Protein AF-A0A9Q1C6H3-F1 (afdb_monomer)

Mean predicted aligned error: 9.19 Å

Structure (mmCIF, N/CA/C/O backbone):
data_AF-A0A9Q1C6H3-F1
#
_entry.id   AF-A0A9Q1C6H3-F1
#
loop_
_atom_site.group_PDB
_atom_site.id
_atom_site.type_symbol
_atom_site.label_atom_id
_atom_site.label_alt_id
_atom_site.label_comp_id
_atom_site.label_asym_id
_atom_site.label_entity_id
_atom_site.label_seq_id
_atom_site.pdbx_PDB_ins_code
_atom_site.Cartn_x
_atom_site.Cartn_y
_atom_site.Cartn_z
_atom_site.occupancy
_atom_site.B_iso_or_equiv
_atom_site.auth_seq_id
_atom_site.auth_comp_id
_atom_site.auth_asym_id
_atom_site.auth_atom_id
_atom_site.pdbx_PDB_model_num
ATOM 1 N N . MET A 1 1 ? -23.630 -20.508 17.095 1.00 64.44 1 MET A N 1
ATOM 2 C CA . MET A 1 1 ? -23.696 -19.065 16.742 1.00 64.44 1 MET A CA 1
ATOM 3 C C . MET A 1 1 ? -23.453 -18.186 17.966 1.00 64.44 1 MET A C 1
ATOM 5 O O . MET A 1 1 ? -22.528 -17.388 17.917 1.00 64.44 1 MET A O 1
ATOM 9 N N . ALA A 1 2 ? -24.212 -18.359 19.057 1.00 76.94 2 ALA A N 1
ATOM 10 C CA . ALA A 1 2 ? -24.044 -17.578 20.289 1.00 76.94 2 ALA A CA 1
ATOM 11 C C . ALA A 1 2 ? -22.660 -17.755 20.947 1.00 76.94 2 ALA A C 1
ATOM 13 O O . ALA A 1 2 ? -22.021 -16.760 21.263 1.00 76.94 2 ALA A O 1
ATOM 14 N N . GLU A 1 3 ? -22.134 -18.981 21.053 1.00 80.00 3 GLU A N 1
ATOM 15 C CA . GLU A 1 3 ? -20.799 -19.238 21.637 1.00 80.00 3 GLU A CA 1
ATOM 16 C C . GLU A 1 3 ? -19.661 -18.477 20.936 1.00 80.00 3 GLU A C 1
ATOM 18 O O . GLU A 1 3 ? -18.786 -17.915 21.589 1.00 80.00 3 GLU A O 1
ATOM 23 N N . TYR A 1 4 ? -19.694 -18.389 19.601 1.00 79.69 4 TYR A N 1
ATOM 24 C CA . TYR A 1 4 ? -18.703 -17.621 18.836 1.00 79.69 4 TYR A CA 1
ATOM 25 C C . TYR A 1 4 ? -18.799 -16.118 19.116 1.00 79.69 4 TYR A C 1
ATOM 27 O O . TYR A 1 4 ? -17.772 -15.448 19.191 1.00 79.69 4 TYR A O 1
ATOM 35 N N . VAL A 1 5 ? -20.020 -15.594 19.268 1.00 80.88 5 VAL A N 1
ATOM 36 C CA . VAL A 1 5 ? -20.253 -14.187 19.621 1.00 80.88 5 VAL A CA 1
ATOM 37 C C . VAL A 1 5 ? -19.742 -13.910 21.035 1.00 80.88 5 VAL A C 1
ATOM 39 O O . VAL A 1 5 ? -19.022 -12.936 21.229 1.00 80.88 5 VAL A O 1
ATOM 42 N N . HIS A 1 6 ? -20.042 -14.785 21.999 1.00 83.12 6 HIS A N 1
ATOM 43 C CA . HIS A 1 6 ? -19.560 -14.655 23.376 1.00 83.12 6 HIS A CA 1
ATOM 44 C C . HIS A 1 6 ? -18.035 -14.645 23.451 1.00 83.12 6 HIS A C 1
ATOM 46 O O . HIS A 1 6 ? -17.468 -13.700 23.991 1.00 83.12 6 HIS A O 1
ATOM 52 N N . ARG A 1 7 ? -17.366 -15.598 22.795 1.00 85.25 7 ARG A N 1
ATOM 53 C CA . ARG A 1 7 ? -15.900 -15.638 22.748 1.00 85.25 7 ARG A CA 1
ATOM 54 C C . ARG A 1 7 ? -15.292 -14.373 22.135 1.00 85.25 7 ARG A C 1
ATOM 56 O O . ARG A 1 7 ? -14.332 -13.825 22.665 1.00 85.25 7 ARG A O 1
ATOM 63 N N . ASN A 1 8 ? -15.849 -13.881 21.025 1.00 83.19 8 ASN A N 1
ATOM 64 C CA . ASN A 1 8 ? -15.356 -12.652 20.394 1.00 83.19 8 ASN A CA 1
ATOM 65 C C . ASN A 1 8 ? -15.504 -11.436 21.323 1.00 83.19 8 ASN A C 1
ATOM 67 O O . ASN A 1 8 ? -14.643 -10.559 21.321 1.00 83.19 8 ASN A O 1
ATOM 71 N N . LEU A 1 9 ? -16.584 -11.378 22.108 1.00 85.00 9 LEU A N 1
ATOM 72 C CA . LEU A 1 9 ? -16.822 -10.308 23.075 1.00 85.00 9 LEU A CA 1
ATOM 73 C C . LEU A 1 9 ? -15.889 -10.402 24.283 1.00 85.00 9 LEU A C 1
ATOM 75 O O . LEU A 1 9 ? -15.382 -9.367 24.713 1.00 85.00 9 LEU A O 1
ATOM 79 N N . GLU A 1 10 ? -15.615 -11.607 24.781 1.00 87.50 10 GLU A N 1
ATOM 80 C CA . GLU A 1 10 ? -14.655 -11.852 25.865 1.00 87.50 10 GLU A CA 1
ATOM 81 C C . GLU A 1 10 ? -13.261 -11.324 25.515 1.00 87.50 10 GLU A C 1
ATOM 83 O O . GLU A 1 10 ? -12.644 -10.626 26.317 1.00 87.50 10 GLU A O 1
ATOM 88 N N . GLU A 1 11 ? -12.808 -11.534 24.275 1.00 86.12 11 GLU A N 1
ATOM 89 C CA . GLU A 1 11 ? -11.542 -10.975 23.783 1.00 86.12 11 GLU A CA 1
ATOM 90 C C . GLU A 1 11 ? -11.502 -9.434 23.806 1.00 86.12 11 GLU A C 1
ATOM 92 O O . GLU A 1 11 ? -10.423 -8.843 23.751 1.00 86.12 11 GLU A O 1
ATOM 97 N N . THR A 1 12 ? -12.656 -8.757 23.859 1.00 86.81 12 THR A N 1
ATOM 98 C CA . THR A 1 12 ? -12.726 -7.288 23.923 1.00 86.81 12 THR A CA 1
ATOM 99 C C . THR A 1 12 ? -12.746 -6.728 25.343 1.00 86.81 12 THR A C 1
ATOM 101 O O . THR A 1 12 ? -12.495 -5.534 25.512 1.00 86.81 12 THR A O 1
ATOM 104 N N . LEU A 1 13 ? -13.012 -7.556 26.358 1.00 88.25 13 LEU A N 1
ATOM 105 C CA . LEU A 1 13 ? -13.154 -7.104 27.745 1.00 88.25 13 LEU A CA 1
ATOM 106 C C . LEU A 1 13 ? -11.891 -6.423 28.297 1.00 88.25 13 LEU A C 1
ATOM 108 O O . LEU A 1 13 ? -12.031 -5.331 28.848 1.00 88.25 13 LEU A O 1
ATOM 112 N N . PRO A 1 14 ? -10.663 -6.948 28.090 1.00 89.38 14 PRO A N 1
ATOM 113 C CA . PRO A 1 14 ? -9.464 -6.318 28.645 1.00 89.38 14 PRO A CA 1
ATOM 114 C C . PRO A 1 14 ? -9.240 -4.888 28.132 1.00 89.38 14 PRO A C 1
ATOM 116 O O . PRO A 1 14 ? -8.835 -4.012 28.891 1.00 89.38 14 PRO A O 1
ATOM 119 N N . GLU A 1 15 ? -9.532 -4.635 26.852 1.00 91.12 15 GLU A N 1
ATOM 120 C CA . GLU A 1 15 ? -9.462 -3.299 26.238 1.00 91.12 15 GLU A CA 1
ATOM 121 C C . GLU A 1 15 ? -10.489 -2.348 26.868 1.00 91.12 15 GLU A C 1
ATOM 123 O O . GLU A 1 15 ? -10.167 -1.205 27.195 1.00 91.12 15 GLU A O 1
ATOM 128 N N . LEU A 1 16 ? -11.726 -2.816 27.057 1.00 90.38 16 LEU A N 1
ATOM 129 C CA . LEU A 1 16 ? -12.818 -2.011 27.604 1.00 90.38 16 LEU A CA 1
ATOM 130 C C . LEU A 1 16 ? -12.598 -1.667 29.082 1.00 90.38 16 LEU A C 1
ATOM 132 O O . LEU A 1 16 ? -12.791 -0.519 29.474 1.00 90.38 16 LEU A O 1
ATOM 136 N N . GLU A 1 17 ? -12.120 -2.617 29.885 1.00 89.94 17 GLU A N 1
ATOM 137 C CA . GLU A 1 17 ? -11.739 -2.355 31.276 1.00 89.94 17 GLU A CA 1
ATOM 138 C C . GLU A 1 17 ? -10.610 -1.326 31.369 1.00 89.94 17 GLU A C 1
ATOM 140 O O . GLU A 1 17 ? -10.604 -0.468 32.252 1.00 89.94 17 GLU A O 1
ATOM 145 N N . GLN A 1 18 ? -9.643 -1.379 30.449 1.00 89.75 18 GLN A N 1
ATOM 146 C CA . GLN A 1 18 ? -8.573 -0.387 30.399 1.00 89.75 18 GLN A CA 1
ATOM 147 C C . GLN A 1 18 ? -9.093 1.002 30.016 1.00 89.75 18 GLN A C 1
ATOM 149 O O . GLN A 1 18 ? -8.646 1.984 30.607 1.00 89.75 18 GLN A O 1
ATOM 154 N N . LEU A 1 19 ? -10.050 1.101 29.088 1.00 89.62 19 LEU A N 1
ATOM 155 C CA . LEU A 1 19 ? -10.708 2.368 28.750 1.00 89.62 19 LEU A CA 1
ATOM 156 C C . LEU A 1 19 ? -11.426 2.990 29.957 1.00 89.62 19 LEU A C 1
ATOM 158 O O . LEU A 1 19 ? -11.382 4.214 30.114 1.00 89.62 19 LEU A O 1
ATOM 162 N N . GLU A 1 20 ? -12.027 2.161 30.817 1.00 91.00 20 GLU A N 1
ATOM 163 C CA . GLU A 1 20 ? -12.638 2.598 32.079 1.00 91.00 20 GLU A CA 1
ATOM 164 C C . GLU A 1 20 ? -11.588 3.087 33.078 1.00 91.00 20 GLU A C 1
ATOM 166 O O . GLU A 1 20 ? -11.685 4.196 33.594 1.00 91.00 20 GLU A O 1
ATOM 171 N N . ARG A 1 21 ? -10.551 2.274 33.328 1.00 88.44 21 ARG A N 1
ATOM 172 C CA . ARG A 1 21 ? -9.497 2.569 34.315 1.00 88.44 21 ARG A CA 1
ATOM 173 C C . ARG A 1 21 ? -8.715 3.831 33.973 1.00 88.44 21 ARG A C 1
ATOM 175 O O . ARG A 1 21 ? -8.298 4.559 34.864 1.00 88.44 21 ARG A O 1
ATOM 182 N N . VAL A 1 22 ? -8.509 4.077 32.682 1.00 87.31 22 VAL A N 1
ATOM 183 C CA . VAL A 1 22 ? -7.838 5.277 32.170 1.00 87.31 22 VAL A CA 1
ATOM 184 C C . VAL A 1 22 ? -8.772 6.503 32.192 1.00 87.31 22 VAL A C 1
ATOM 186 O O . VAL A 1 22 ? -8.332 7.624 31.951 1.00 87.31 22 VAL A O 1
ATOM 189 N N . GLY A 1 23 ? -10.060 6.322 32.497 1.00 85.94 23 GLY A N 1
ATOM 190 C CA . GLY A 1 23 ? -11.035 7.409 32.581 1.00 85.94 23 GLY A CA 1
ATOM 191 C C . GLY A 1 23 ? -11.383 8.022 31.224 1.00 85.94 23 GLY A C 1
ATOM 192 O O . GLY A 1 23 ? -11.887 9.142 31.162 1.00 85.94 23 GLY A O 1
ATOM 193 N N . LEU A 1 24 ? -11.110 7.315 30.120 1.00 88.69 24 LEU A N 1
ATOM 194 C CA . LEU A 1 24 ? -11.464 7.786 28.776 1.00 88.69 24 LEU A CA 1
ATOM 195 C C . LEU A 1 24 ? -12.952 7.626 28.491 1.00 88.69 24 LEU A C 1
ATOM 197 O O . LEU A 1 24 ? -13.486 8.381 27.679 1.00 88.69 24 LEU A O 1
ATOM 201 N N . PHE A 1 25 ? -13.595 6.641 29.116 1.00 93.31 25 PHE A N 1
ATOM 202 C CA . PHE A 1 25 ? -15.016 6.343 28.971 1.00 93.31 25 PHE A CA 1
ATOM 203 C C . PHE A 1 25 ? -15.652 6.088 30.332 1.00 93.31 25 PHE A C 1
ATOM 205 O O . PHE A 1 25 ? -15.010 5.555 31.236 1.00 93.31 25 PHE A O 1
ATOM 212 N N . SER A 1 26 ? -16.929 6.446 30.460 1.00 94.31 26 SER A N 1
ATOM 213 C CA . SER A 1 26 ? -17.721 6.090 31.638 1.00 94.31 26 SER A CA 1
ATOM 214 C C . SER A 1 26 ? -18.222 4.643 31.556 1.00 94.31 26 SER A C 1
ATOM 216 O O . SER A 1 26 ? -18.296 4.047 30.478 1.00 94.31 26 SER A O 1
ATOM 218 N N . ARG A 1 27 ? -18.643 4.083 32.697 1.00 93.00 27 ARG A N 1
ATOM 219 C CA . ARG A 1 27 ? -19.265 2.748 32.757 1.00 93.00 27 ARG A CA 1
ATOM 220 C C . ARG A 1 27 ? -20.468 2.614 31.825 1.00 93.00 27 ARG A C 1
ATOM 222 O O . ARG A 1 27 ? -20.639 1.576 31.187 1.00 93.00 27 ARG A O 1
ATOM 229 N N . ASP A 1 28 ? -21.290 3.653 31.718 1.00 94.38 28 ASP A N 1
ATOM 230 C CA . ASP A 1 28 ? -22.490 3.621 30.878 1.00 94.38 28 ASP A CA 1
ATOM 231 C C . ASP A 1 28 ? -22.147 3.693 29.389 1.00 94.38 28 ASP A C 1
ATOM 233 O O . ASP A 1 28 ? -22.747 2.987 28.573 1.00 94.38 28 ASP A O 1
ATOM 237 N N . GLU A 1 29 ? -21.116 4.460 29.029 1.00 94.19 29 GLU A N 1
ATOM 238 C CA . GLU A 1 29 ? -20.593 4.461 27.667 1.00 94.19 29 GLU A CA 1
ATOM 239 C C . GLU A 1 29 ? -20.008 3.095 27.295 1.00 94.19 29 GLU A C 1
ATOM 241 O O . GLU A 1 29 ? -20.293 2.593 26.208 1.00 94.19 29 GLU A O 1
ATOM 246 N N . ILE A 1 30 ? -19.271 2.441 28.197 1.00 93.94 30 ILE A N 1
ATOM 247 C CA . ILE A 1 30 ? -18.728 1.094 27.965 1.00 93.94 30 ILE A CA 1
ATOM 248 C C . ILE A 1 30 ? -19.851 0.073 27.780 1.00 93.94 30 ILE A C 1
ATOM 250 O O . ILE A 1 30 ? -19.827 -0.692 26.814 1.00 93.94 30 ILE A O 1
ATOM 254 N N . LYS A 1 31 ? -20.892 0.102 28.623 1.00 93.62 31 LYS A N 1
ATOM 255 C CA . LYS A 1 31 ? -22.091 -0.733 28.428 1.00 93.62 31 LYS A CA 1
ATOM 256 C C . LYS A 1 31 ? -22.726 -0.491 27.058 1.00 93.62 31 LYS A C 1
ATOM 258 O O . LYS A 1 31 ? -23.130 -1.443 26.386 1.00 93.62 31 LYS A O 1
ATOM 263 N N . SER A 1 32 ? -22.782 0.766 26.610 1.00 94.69 32 SER A N 1
ATOM 264 C CA . SER A 1 32 ? -23.295 1.107 25.281 1.00 94.69 32 SER A CA 1
ATOM 265 C C . SER A 1 32 ? -22.425 0.535 24.151 1.00 94.69 32 SER A C 1
ATOM 267 O O . SER A 1 32 ? -22.967 0.033 23.164 1.00 94.69 32 SER A O 1
ATOM 269 N N . ILE A 1 33 ? -21.096 0.530 24.313 1.00 93.94 33 ILE A N 1
ATOM 270 C CA . ILE A 1 33 ? -20.144 -0.055 23.358 1.00 93.94 33 ILE A CA 1
ATOM 271 C C . ILE A 1 33 ? -20.334 -1.570 23.283 1.00 93.94 33 ILE A C 1
ATOM 273 O O . ILE A 1 33 ? -20.465 -2.111 22.187 1.00 93.94 33 ILE A O 1
ATOM 277 N N . ILE A 1 34 ? -20.440 -2.255 24.426 1.00 92.94 34 ILE A N 1
ATOM 278 C CA . ILE A 1 34 ? -20.704 -3.702 24.485 1.00 92.94 34 ILE A CA 1
ATOM 279 C C . ILE A 1 34 ? -22.024 -4.027 23.775 1.00 92.94 34 ILE A C 1
ATOM 281 O O . ILE A 1 34 ? -22.074 -4.905 22.910 1.00 92.94 34 ILE A O 1
ATOM 285 N N . LYS A 1 35 ? -23.093 -3.273 24.059 1.00 94.06 35 LYS A N 1
ATOM 286 C CA . LYS A 1 35 ? -24.399 -3.451 23.405 1.00 94.06 35 LYS A CA 1
ATOM 287 C C . LYS A 1 35 ? -24.339 -3.226 21.887 1.00 94.06 35 LYS A C 1
ATOM 289 O O . LYS A 1 35 ? -25.009 -3.924 21.132 1.00 94.06 35 LYS A O 1
ATOM 294 N N . ARG A 1 36 ? -23.539 -2.272 21.407 1.00 94.38 36 ARG A N 1
ATOM 295 C CA . ARG A 1 36 ? -23.358 -2.058 19.961 1.00 94.38 36 ARG A CA 1
ATOM 296 C C . ARG A 1 36 ? -22.519 -3.167 19.320 1.00 94.38 36 ARG A C 1
ATOM 298 O O . ARG A 1 36 ? -22.940 -3.715 18.304 1.00 94.38 36 ARG A O 1
ATOM 305 N N . ARG A 1 37 ? -21.392 -3.555 19.927 1.00 94.19 37 ARG A N 1
ATOM 306 C CA . ARG A 1 37 ? -20.524 -4.649 19.446 1.00 94.19 37 ARG A CA 1
ATOM 307 C C . ARG A 1 37 ? -21.269 -5.981 19.377 1.00 94.19 37 ARG A C 1
ATOM 309 O O . ARG A 1 37 ? -21.238 -6.632 18.340 1.00 94.19 37 ARG A O 1
ATOM 316 N N . THR A 1 38 ? -22.009 -6.342 20.429 1.00 91.75 38 THR A N 1
ATOM 317 C CA . THR A 1 38 ? -22.877 -7.538 20.445 1.00 91.75 38 THR A CA 1
ATOM 318 C C . THR A 1 38 ? -23.845 -7.542 19.260 1.00 91.75 38 THR A C 1
ATOM 320 O O . THR A 1 38 ? -23.913 -8.528 18.530 1.00 91.75 38 THR A O 1
ATOM 323 N N . ALA A 1 39 ? -24.547 -6.432 19.005 1.00 92.44 39 ALA A N 1
ATOM 324 C CA . ALA A 1 39 ? -25.471 -6.325 17.879 1.00 92.44 39 ALA A CA 1
ATOM 325 C C . ALA A 1 39 ? -24.775 -6.505 16.517 1.00 92.44 39 ALA A C 1
ATOM 327 O O . ALA A 1 39 ? -25.325 -7.177 15.644 1.00 92.44 39 ALA A O 1
ATOM 328 N N . HIS A 1 40 ? -23.575 -5.944 16.330 1.00 92.62 40 HIS A N 1
ATOM 329 C CA . HIS A 1 40 ? -22.787 -6.149 15.111 1.00 92.62 40 HIS A CA 1
ATOM 330 C C . HIS A 1 40 ? -22.325 -7.605 14.952 1.00 92.62 40 HIS A C 1
ATOM 332 O O . HIS A 1 40 ? -22.502 -8.174 13.877 1.00 92.62 40 HIS A O 1
ATOM 338 N N . GLU A 1 41 ? -21.817 -8.240 16.009 1.00 90.31 41 GLU A N 1
ATOM 339 C CA . GLU A 1 41 ? -21.394 -9.649 15.988 1.00 90.31 41 GLU A CA 1
ATOM 340 C C . GLU A 1 41 ? -22.560 -10.596 15.661 1.00 90.31 41 GLU A C 1
ATOM 342 O O . GLU A 1 41 ? -22.417 -11.502 14.837 1.00 90.31 41 GLU A O 1
ATOM 347 N N . TYR A 1 42 ? -23.749 -10.350 16.222 1.00 90.00 42 TYR A N 1
ATOM 348 C CA . TYR A 1 42 ? -24.952 -11.108 15.871 1.00 90.00 42 TYR A CA 1
ATOM 349 C C . TYR A 1 42 ? -25.371 -10.906 14.413 1.00 90.00 42 TYR A C 1
ATOM 351 O O . TYR A 1 42 ? -25.770 -11.873 13.767 1.00 90.00 42 TYR A O 1
ATOM 359 N N . ARG A 1 43 ? -25.279 -9.680 13.873 1.00 88.62 43 ARG A N 1
ATOM 360 C CA . ARG A 1 43 ? -25.572 -9.409 12.453 1.00 88.62 43 ARG A CA 1
ATOM 361 C C . ARG A 1 43 ? -24.592 -10.127 11.529 1.00 88.62 43 ARG A C 1
ATOM 363 O O . ARG A 1 43 ? -25.026 -10.801 10.603 1.00 88.62 43 ARG A O 1
ATOM 370 N N . MET A 1 44 ? -23.296 -10.067 11.825 1.00 84.88 44 MET A N 1
ATOM 371 C CA . MET A 1 44 ? -22.271 -10.690 10.983 1.00 84.88 44 MET A CA 1
ATOM 372 C C . MET A 1 44 ? -22.208 -12.217 11.060 1.00 84.88 44 MET A C 1
ATOM 374 O O . MET A 1 44 ? -21.554 -12.840 10.227 1.00 84.88 44 MET A O 1
ATOM 378 N N . ASN A 1 45 ? -22.777 -12.833 12.095 1.00 81.50 45 ASN A N 1
ATOM 379 C CA . ASN A 1 45 ? -22.751 -14.287 12.242 1.00 81.50 45 ASN A CA 1
ATOM 380 C C . ASN A 1 45 ? -24.024 -14.959 11.720 1.00 81.50 45 ASN A C 1
ATOM 382 O O . ASN A 1 45 ? -24.147 -16.172 11.882 1.00 81.50 45 ASN A O 1
ATOM 386 N N . ARG A 1 46 ? -24.936 -14.203 11.082 1.00 83.44 46 ARG A N 1
ATOM 387 C CA . ARG A 1 46 ? -26.127 -14.712 10.379 1.00 83.44 46 ARG A CA 1
ATOM 388 C C . ARG A 1 46 ? -25.750 -15.720 9.291 1.00 83.44 46 ARG A C 1
ATOM 390 O O . ARG A 1 46 ? -24.657 -15.696 8.741 1.00 83.44 46 ARG A O 1
ATOM 397 N N . LEU A 1 47 ? -26.689 -16.609 8.962 1.00 71.44 47 LEU A N 1
ATOM 398 C CA . LEU A 1 47 ? -26.516 -17.606 7.895 1.00 71.44 47 LEU A CA 1
ATOM 399 C C . LEU A 1 47 ? -26.222 -16.956 6.533 1.00 71.44 47 LEU A C 1
ATOM 401 O O . LEU A 1 47 ? -25.423 -17.477 5.760 1.00 71.44 47 LEU A O 1
ATOM 405 N N . LYS A 1 48 ? -26.846 -15.805 6.255 1.00 79.12 48 LYS A N 1
ATOM 406 C CA . LYS A 1 48 ? -26.531 -14.953 5.106 1.00 79.12 48 LYS A CA 1
ATOM 407 C C . LYS A 1 48 ? -25.697 -13.773 5.586 1.00 79.12 48 LYS A C 1
ATOM 409 O O . LYS A 1 48 ? -26.148 -13.009 6.436 1.00 79.12 48 LYS A O 1
ATOM 414 N N . ASN A 1 49 ? -24.488 -13.666 5.048 1.00 76.44 49 ASN A N 1
ATOM 415 C CA . ASN A 1 49 ? -23.553 -12.600 5.376 1.00 76.44 49 ASN A CA 1
ATOM 416 C C . ASN A 1 49 ? -23.656 -11.493 4.330 1.00 76.44 49 ASN A C 1
ATOM 418 O O . ASN A 1 49 ? -23.241 -11.696 3.190 1.00 76.44 49 ASN A O 1
ATOM 422 N N . ASP A 1 50 ? -24.142 -10.323 4.735 1.00 86.19 50 ASP A N 1
ATOM 423 C CA . ASP A 1 50 ? -24.178 -9.146 3.872 1.00 86.19 50 ASP A CA 1
ATOM 424 C C . ASP A 1 50 ? -22.889 -8.336 4.016 1.00 86.19 50 ASP A C 1
ATOM 426 O O . ASP A 1 50 ? -22.433 -8.033 5.122 1.00 86.19 50 ASP A O 1
ATOM 430 N N . LYS A 1 51 ? -22.299 -7.939 2.882 1.00 88.62 51 LYS A N 1
ATOM 431 C CA . LYS A 1 51 ? -21.075 -7.120 2.857 1.00 88.62 51 LYS A CA 1
ATOM 432 C C . LYS A 1 51 ? -21.234 -5.804 3.628 1.00 88.62 51 LYS A C 1
ATOM 434 O O . LYS A 1 51 ? -20.292 -5.343 4.267 1.00 88.62 51 LYS A O 1
ATOM 439 N N . GLU A 1 52 ? -22.431 -5.221 3.599 1.00 90.81 52 GLU A N 1
ATOM 440 C CA . GLU A 1 52 ? -22.732 -3.957 4.268 1.00 90.81 52 GLU A CA 1
ATOM 441 C C . GLU A 1 52 ? -22.637 -4.050 5.788 1.00 90.81 52 GLU A C 1
ATOM 443 O O . GLU A 1 52 ? -22.205 -3.093 6.422 1.00 90.81 52 GLU A O 1
ATOM 448 N N . ASP A 1 53 ? -23.002 -5.186 6.384 1.00 91.75 53 ASP A N 1
ATOM 449 C CA . ASP A 1 53 ? -22.952 -5.352 7.838 1.00 91.75 53 ASP A CA 1
ATOM 450 C C . ASP A 1 53 ? -21.508 -5.332 8.350 1.00 91.75 53 ASP A C 1
ATOM 452 O O . ASP A 1 53 ? -21.219 -4.719 9.382 1.00 91.75 53 ASP A O 1
ATOM 456 N N . PHE A 1 54 ? -20.583 -5.925 7.590 1.00 91.94 54 PHE A N 1
ATOM 457 C CA . PHE A 1 54 ? -19.151 -5.836 7.871 1.00 91.94 54 PHE A CA 1
ATOM 458 C C . PHE A 1 54 ? -18.628 -4.412 7.702 1.00 91.94 54 PHE A C 1
ATOM 460 O O . PHE A 1 54 ? -17.875 -3.945 8.553 1.00 91.94 54 PHE A O 1
ATOM 467 N N . LEU A 1 55 ? -19.017 -3.718 6.627 1.00 93.00 55 LEU A N 1
ATOM 468 C CA . LEU A 1 55 ? -18.582 -2.341 6.384 1.00 93.00 55 LEU A CA 1
ATOM 469 C C . LEU A 1 55 ? -19.074 -1.399 7.489 1.00 93.00 55 LEU A C 1
ATOM 471 O O . LEU A 1 55 ? -18.264 -0.658 8.039 1.00 93.00 55 LEU A O 1
ATOM 475 N N . LYS A 1 56 ? -20.346 -1.511 7.894 1.00 94.38 56 LYS A N 1
ATOM 476 C CA . LYS A 1 56 ? -20.925 -0.761 9.021 1.00 94.38 56 LYS A CA 1
ATOM 477 C C . LYS 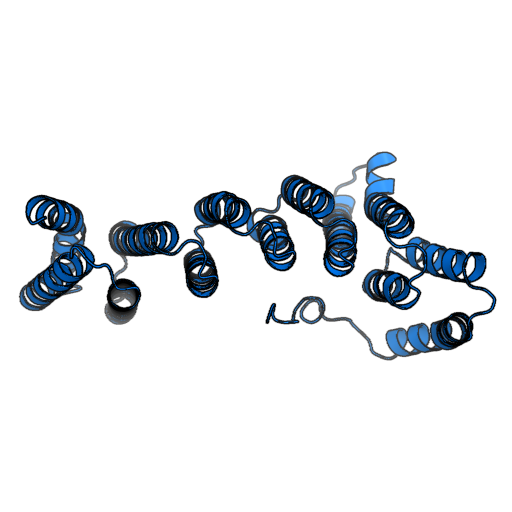A 1 56 ? -20.194 -1.058 10.328 1.00 94.38 56 LYS A C 1
ATOM 479 O O . LYS A 1 56 ? -19.966 -0.150 11.123 1.00 94.38 56 LYS A O 1
ATOM 484 N N . TYR A 1 57 ? -19.811 -2.315 10.571 1.00 94.81 57 TYR A N 1
ATOM 485 C CA . TYR A 1 57 ? -19.071 -2.648 11.787 1.00 94.81 57 TYR A CA 1
ATOM 486 C C . TYR A 1 57 ? -17.635 -2.096 11.769 1.00 94.81 57 TYR A C 1
ATOM 488 O O . TYR A 1 57 ? -17.158 -1.548 12.761 1.00 94.81 57 TYR A O 1
ATOM 496 N N . ILE A 1 58 ? -16.956 -2.183 10.624 1.00 95.12 58 ILE A N 1
ATOM 497 C CA . ILE A 1 58 ? -15.623 -1.602 10.430 1.00 95.12 58 ILE A CA 1
ATOM 498 C C . ILE A 1 58 ? -15.656 -0.083 10.620 1.00 95.12 58 ILE A C 1
ATOM 500 O O . ILE A 1 58 ? -14.771 0.463 11.276 1.00 95.12 58 ILE A O 1
ATOM 504 N N . GLU A 1 59 ? -16.652 0.593 10.052 1.00 95.00 59 GLU A N 1
ATOM 505 C CA . GLU A 1 59 ? -16.858 2.033 10.209 1.00 95.00 59 GLU A CA 1
ATOM 506 C C . GLU A 1 59 ? -17.070 2.402 11.681 1.00 95.00 59 GLU A C 1
ATOM 508 O O . GLU A 1 59 ? -16.344 3.241 12.207 1.00 95.00 59 GLU A O 1
ATOM 513 N N . TYR A 1 60 ? -17.936 1.671 12.389 1.00 96.25 60 TYR A N 1
ATOM 514 C CA . TYR A 1 60 ? -18.141 1.854 13.825 1.00 96.25 60 TYR A CA 1
ATOM 515 C C . TYR A 1 60 ? -16.844 1.723 14.648 1.00 96.25 60 TYR A C 1
ATOM 517 O O . TYR A 1 60 ? -16.573 2.558 15.512 1.00 96.25 60 TYR A O 1
ATOM 525 N N . GLU A 1 61 ? -16.017 0.702 14.396 1.00 95.25 61 GLU A N 1
ATOM 526 C CA . GLU A 1 61 ? -14.746 0.537 15.119 1.00 95.25 61 GLU A CA 1
ATOM 527 C C . GLU A 1 61 ? -13.727 1.634 14.752 1.00 95.25 61 GLU A C 1
ATOM 529 O O . GLU A 1 61 ? -12.980 2.087 15.622 1.00 95.25 61 GLU A O 1
ATOM 534 N N . LYS A 1 62 ? -13.709 2.115 13.498 1.00 94.38 62 LYS A N 1
ATOM 535 C CA . LYS A 1 62 ? -12.886 3.273 13.097 1.00 94.38 62 LYS A CA 1
ATOM 536 C C . LYS A 1 62 ? -13.327 4.548 13.813 1.00 94.38 62 LYS A C 1
ATOM 538 O O . LYS A 1 62 ? -12.477 5.298 14.294 1.00 94.38 62 LYS A O 1
ATOM 543 N N . ASP A 1 63 ? -14.629 4.780 13.926 1.00 96.00 63 ASP A N 1
ATOM 544 C CA . ASP A 1 63 ? -15.181 5.941 14.623 1.00 96.00 63 ASP A CA 1
ATOM 545 C C . ASP A 1 63 ? -14.885 5.904 16.119 1.00 96.00 63 ASP A C 1
ATOM 547 O O . ASP A 1 63 ? -14.484 6.918 16.697 1.00 96.00 63 ASP A O 1
ATOM 551 N N . LEU A 1 64 ? -15.003 4.729 16.744 1.00 94.56 64 LEU A N 1
ATOM 552 C CA . LEU A 1 64 ? -14.629 4.527 18.142 1.00 94.56 64 LEU A CA 1
ATOM 553 C C . LEU A 1 64 ? -13.146 4.847 18.373 1.00 94.56 64 LEU A C 1
ATOM 555 O O . LEU A 1 64 ? -12.795 5.556 19.318 1.00 94.56 64 LEU A O 1
ATOM 559 N N . LEU A 1 65 ? -12.277 4.377 17.482 1.00 93.81 65 LEU A N 1
ATOM 560 C CA . LEU A 1 65 ? -10.842 4.633 17.536 1.00 93.81 65 LEU A CA 1
ATOM 561 C C . LEU A 1 65 ? -10.512 6.123 17.351 1.00 93.81 65 LEU A C 1
ATOM 563 O O . LEU A 1 65 ? -9.709 6.689 18.094 1.00 93.81 65 LEU A O 1
ATOM 567 N N . ASN A 1 66 ? -11.190 6.794 16.419 1.00 93.75 66 ASN A N 1
ATOM 568 C CA . ASN A 1 66 ? -11.081 8.240 16.231 1.00 93.75 66 ASN A CA 1
ATOM 569 C C . ASN A 1 66 ? -11.566 9.020 17.464 1.00 93.75 66 ASN A C 1
ATOM 571 O O . ASN A 1 66 ? -10.958 10.027 17.839 1.00 93.75 66 ASN A O 1
ATOM 575 N N . LEU A 1 67 ? -12.637 8.559 18.116 1.00 94.31 67 LEU A N 1
ATOM 576 C CA . LEU A 1 67 ? -13.148 9.145 19.353 1.00 94.31 67 LEU A CA 1
ATOM 577 C C . LEU A 1 67 ? -12.138 9.003 20.499 1.00 94.31 67 LEU A C 1
ATOM 579 O O . LEU A 1 67 ? -11.872 9.993 21.183 1.00 94.31 67 LEU A O 1
ATOM 583 N N . ILE A 1 68 ? -11.531 7.824 20.670 1.00 92.12 68 ILE A N 1
ATOM 584 C CA . ILE A 1 68 ? -10.463 7.584 21.656 1.00 92.12 68 ILE A CA 1
ATOM 585 C C . ILE A 1 68 ? -9.312 8.569 21.437 1.00 92.12 68 ILE A C 1
ATOM 587 O O . ILE A 1 68 ? -8.935 9.287 22.367 1.00 92.12 68 ILE A O 1
ATOM 591 N N . LYS A 1 69 ? -8.822 8.690 20.197 1.00 91.69 69 LYS A N 1
ATOM 592 C CA . LYS A 1 69 ? -7.750 9.633 19.841 1.00 91.69 69 LYS A CA 1
ATOM 593 C C . LYS A 1 69 ? -8.111 11.082 20.167 1.00 91.69 69 LYS A C 1
ATOM 595 O O . LYS A 1 69 ? -7.296 11.816 20.725 1.00 91.69 69 LYS A O 1
ATOM 600 N N . LYS A 1 70 ? -9.340 11.513 19.856 1.00 94.06 70 LYS A N 1
ATOM 601 C CA . LYS A 1 70 ? -9.825 12.867 20.188 1.00 94.06 70 LYS A CA 1
ATOM 602 C C . LYS A 1 70 ? -9.890 13.097 21.702 1.00 94.06 70 LYS A C 1
ATOM 604 O O . LYS A 1 70 ? -9.454 14.148 22.171 1.00 94.06 70 LYS A O 1
ATOM 609 N N . ARG A 1 71 ? -10.388 12.125 22.476 1.00 93.56 71 ARG A N 1
ATOM 610 C CA . ARG A 1 71 ? -10.470 12.216 23.945 1.00 93.56 71 ARG A CA 1
ATOM 611 C C . ARG A 1 71 ? -9.086 12.264 24.589 1.00 93.56 71 ARG A C 1
ATOM 613 O O . ARG A 1 71 ? -8.853 13.132 25.426 1.00 93.56 71 ARG A O 1
ATOM 620 N N . ARG A 1 72 ? -8.146 11.427 24.138 1.00 91.62 72 ARG A N 1
ATOM 621 C CA . ARG A 1 72 ? -6.747 11.459 24.600 1.00 91.62 72 ARG A CA 1
ATOM 622 C C . ARG A 1 72 ? -6.093 12.814 24.357 1.00 91.62 72 ARG A C 1
ATOM 624 O O . ARG A 1 72 ? -5.504 13.363 25.280 1.00 91.62 72 ARG A O 1
ATOM 631 N N . LYS A 1 73 ? -6.273 13.404 23.168 1.00 93.00 73 LYS A N 1
ATOM 632 C CA . LYS A 1 73 ? -5.769 14.756 22.863 1.00 93.00 73 LYS A CA 1
ATOM 633 C C . LYS A 1 73 ? -6.340 15.826 23.794 1.00 93.00 73 LYS A C 1
ATOM 635 O O . LYS A 1 73 ? -5.610 16.724 24.201 1.00 93.00 73 LYS A O 1
ATOM 640 N N . LYS A 1 74 ? -7.627 15.727 24.143 1.00 92.62 74 LYS A N 1
ATOM 641 C CA . LYS A 1 74 ? -8.298 16.671 25.050 1.00 92.62 74 LYS A CA 1
ATOM 642 C C . LYS A 1 74 ? -7.800 16.543 26.493 1.00 92.62 74 LYS A C 1
ATOM 644 O O . LYS A 1 74 ? -7.530 17.554 27.128 1.00 92.62 74 LYS A O 1
ATOM 649 N N . ILE A 1 75 ? -7.683 15.314 26.994 1.00 89.81 75 ILE A N 1
ATOM 650 C CA . ILE A 1 75 ? -7.279 15.014 28.379 1.00 89.81 75 ILE A CA 1
ATOM 651 C C . ILE A 1 75 ? -5.748 15.099 28.548 1.00 89.81 75 ILE A C 1
ATOM 653 O O . ILE A 1 75 ? -5.258 15.270 29.658 1.00 89.81 75 ILE A O 1
ATOM 657 N N . LYS A 1 76 ? -4.992 15.026 27.442 1.00 88.25 76 LYS A N 1
ATOM 658 C CA . LYS A 1 76 ? -3.521 14.967 27.389 1.00 88.25 76 LYS A CA 1
ATOM 659 C C . LYS A 1 76 ? -2.939 13.794 28.188 1.00 88.25 76 LYS A C 1
ATOM 661 O O . LYS A 1 76 ? -1.887 13.915 28.807 1.00 88.25 76 LYS A O 1
ATOM 666 N N . TYR A 1 77 ? -3.614 12.645 28.141 1.00 86.25 77 TYR A N 1
ATOM 667 C CA . TYR A 1 77 ? -3.196 11.421 28.824 1.00 86.25 77 TYR A CA 1
ATOM 668 C C . TYR A 1 77 ? -3.039 10.256 27.835 1.00 86.25 77 TYR A C 1
ATOM 670 O O . TYR A 1 77 ? -3.992 9.846 27.164 1.00 86.25 77 TYR A O 1
ATOM 678 N N . TYR A 1 78 ? -1.823 9.707 27.756 1.00 86.69 78 TYR A N 1
ATOM 679 C CA . TYR A 1 78 ? -1.396 8.759 26.711 1.00 86.69 78 TYR A CA 1
ATOM 680 C C . TYR A 1 78 ? -0.961 7.384 27.248 1.00 86.69 78 TYR A C 1
ATOM 682 O O . TYR A 1 78 ? -0.436 6.551 26.516 1.00 86.69 78 TYR A O 1
ATOM 690 N N . PHE A 1 79 ? -1.213 7.084 28.525 1.00 85.62 79 PHE A N 1
ATOM 691 C CA . PHE A 1 79 ? -0.898 5.762 29.074 1.00 85.62 79 PHE A CA 1
ATOM 692 C C . PHE A 1 79 ? -1.710 4.656 28.375 1.00 85.62 79 PHE A C 1
ATOM 694 O O . PHE A 1 79 ? -2.900 4.847 28.079 1.00 85.62 79 PHE A O 1
ATOM 701 N N . LYS A 1 80 ? -1.063 3.509 28.115 1.00 83.81 80 LYS A N 1
ATOM 702 C CA . LYS A 1 80 ? -1.626 2.334 27.415 1.00 83.81 80 LYS A CA 1
ATOM 703 C C . LYS A 1 80 ? -2.251 2.634 26.048 1.00 83.81 80 LYS A C 1
ATOM 705 O O . LYS A 1 80 ? -3.167 1.942 25.610 1.00 83.81 80 LYS A O 1
ATOM 710 N N . GLU A 1 81 ? -1.793 3.685 25.370 1.00 83.94 81 GLU A N 1
ATOM 711 C CA . GLU A 1 81 ? -2.254 4.014 24.016 1.00 83.94 81 GLU A CA 1
ATOM 712 C C . GLU A 1 81 ? -2.055 2.836 23.063 1.00 83.94 81 GLU A C 1
ATOM 714 O O . GLU A 1 81 ? -2.996 2.431 22.384 1.00 83.94 81 GLU A O 1
ATOM 719 N N . THR A 1 82 ? -0.872 2.220 23.097 1.00 83.19 82 THR A N 1
ATOM 720 C CA . THR A 1 82 ? -0.553 1.048 22.282 1.00 83.19 82 THR A CA 1
ATOM 721 C C . THR A 1 82 ? -1.513 -0.100 22.541 1.00 83.19 82 THR A C 1
ATOM 723 O O . THR A 1 82 ? -2.043 -0.646 21.588 1.00 83.19 82 THR A O 1
ATOM 726 N N . ASP A 1 83 ? -1.790 -0.445 23.796 1.00 85.50 83 ASP A N 1
ATOM 727 C CA . ASP A 1 83 ? -2.577 -1.637 24.130 1.00 85.50 83 ASP A CA 1
ATOM 728 C C . ASP A 1 83 ? -4.032 -1.497 23.667 1.00 85.50 83 ASP A C 1
ATOM 730 O O . ASP A 1 83 ? -4.584 -2.397 23.031 1.00 85.50 83 ASP A O 1
ATOM 734 N N . ILE A 1 84 ? -4.628 -0.329 23.922 1.00 87.75 84 ILE A N 1
ATOM 735 C CA . ILE A 1 84 ? -6.021 -0.037 23.574 1.00 87.75 84 ILE A CA 1
ATOM 736 C C . ILE A 1 84 ? -6.172 0.142 22.060 1.00 87.75 84 ILE A C 1
ATOM 738 O O . ILE A 1 84 ? -7.013 -0.502 21.431 1.00 87.75 84 ILE A O 1
ATOM 742 N N . GLU A 1 85 ? -5.361 1.007 21.444 1.00 89.81 85 GLU A N 1
ATOM 743 C CA . GLU A 1 85 ? -5.508 1.308 20.018 1.00 89.81 85 GLU A CA 1
ATOM 744 C C . GLU A 1 85 ? -5.112 0.111 19.152 1.00 89.81 85 GLU A C 1
ATOM 746 O O . GLU A 1 85 ? -5.790 -0.191 18.168 1.00 89.81 85 GLU A O 1
ATOM 751 N N . HIS A 1 86 ? -4.069 -0.634 19.531 1.00 89.81 86 HIS A N 1
ATOM 752 C CA . HIS A 1 86 ? -3.664 -1.832 18.800 1.00 89.81 86 HIS A CA 1
ATOM 753 C C . HIS A 1 86 ? -4.742 -2.913 18.836 1.00 89.81 86 HIS A C 1
ATOM 755 O O . HIS A 1 86 ? -4.952 -3.569 17.814 1.00 89.81 86 HIS A O 1
ATOM 761 N N . ALA A 1 87 ? -5.440 -3.096 19.962 1.00 91.56 87 ALA A N 1
ATOM 762 C CA . ALA A 1 87 ? -6.523 -4.071 20.066 1.00 91.56 87 ALA A CA 1
ATOM 763 C C . ALA A 1 87 ? -7.661 -3.759 19.076 1.00 91.56 87 ALA A C 1
ATOM 765 O O . ALA A 1 87 ? -8.095 -4.647 18.330 1.00 91.56 87 ALA A O 1
ATOM 766 N N . ILE A 1 88 ? -8.059 -2.486 18.969 1.00 91.88 88 ILE A N 1
ATOM 767 C CA . ILE A 1 88 ? -9.072 -2.038 18.001 1.00 91.88 88 ILE A CA 1
ATOM 768 C C . ILE A 1 88 ? -8.571 -2.189 16.563 1.00 91.88 88 ILE A C 1
ATOM 770 O O . ILE A 1 88 ? -9.280 -2.732 15.713 1.00 91.88 88 ILE A O 1
ATOM 774 N N . VAL A 1 89 ? -7.328 -1.791 16.274 1.00 92.31 89 VAL A N 1
ATOM 775 C CA . VAL A 1 89 ? -6.735 -1.947 14.934 1.00 92.31 89 VAL A CA 1
ATOM 776 C C . VAL A 1 89 ? -6.698 -3.417 14.520 1.00 92.31 89 VAL A C 1
ATOM 778 O O . VAL A 1 89 ? -7.090 -3.752 13.402 1.00 92.31 89 VAL A O 1
ATOM 781 N N . VAL A 1 90 ? -6.279 -4.319 15.411 1.00 90.75 90 VAL A N 1
ATOM 782 C CA . VAL A 1 90 ? -6.264 -5.765 15.148 1.00 90.75 90 VAL A CA 1
ATOM 783 C C . VAL A 1 90 ? -7.678 -6.296 14.917 1.00 90.75 90 VAL A C 1
ATOM 785 O O . VAL A 1 90 ? -7.871 -7.134 14.034 1.00 90.75 90 VAL A O 1
ATOM 788 N N . ARG A 1 91 ? -8.686 -5.801 15.644 1.00 91.94 91 ARG A N 1
ATOM 789 C CA . ARG A 1 91 ? -10.093 -6.149 15.398 1.00 91.94 91 ARG A CA 1
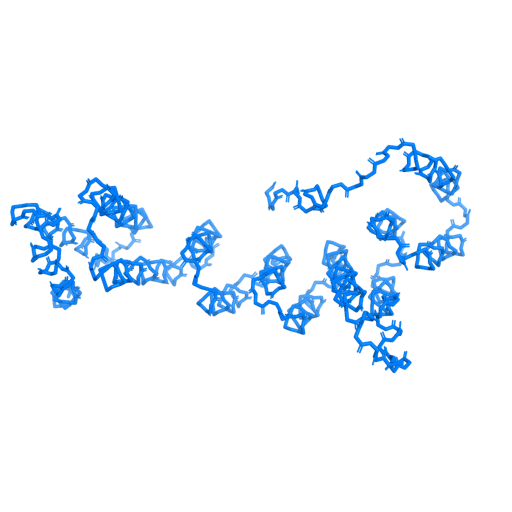ATOM 790 C C . ARG A 1 91 ? -10.533 -5.733 13.997 1.00 91.94 91 ARG A C 1
ATOM 792 O O . ARG A 1 91 ? -11.008 -6.582 13.247 1.00 91.94 91 ARG A O 1
ATOM 799 N N . ILE A 1 92 ? -10.285 -4.486 13.597 1.00 94.00 92 ILE A N 1
ATOM 800 C CA . ILE A 1 92 ? -10.612 -3.998 12.249 1.00 94.00 92 ILE A CA 1
ATOM 801 C C . ILE A 1 92 ? -9.907 -4.842 11.171 1.00 94.00 92 ILE A C 1
ATOM 803 O O . ILE A 1 92 ? -10.534 -5.243 10.191 1.00 94.00 92 ILE A O 1
ATOM 807 N N . GLN A 1 93 ? -8.634 -5.208 11.369 1.00 91.94 93 GLN A N 1
ATOM 808 C CA . GLN A 1 93 ? -7.920 -6.116 10.455 1.00 91.94 93 GLN A CA 1
ATOM 809 C C . GLN A 1 93 ? -8.577 -7.495 10.362 1.00 91.94 93 GLN A C 1
ATOM 811 O O . GLN A 1 93 ? -8.659 -8.072 9.275 1.00 91.94 93 GLN A O 1
ATOM 816 N N . ARG A 1 94 ? -9.044 -8.052 11.487 1.00 91.75 94 ARG A N 1
ATOM 817 C CA . ARG A 1 94 ? -9.761 -9.335 11.495 1.00 91.75 94 ARG A CA 1
ATOM 818 C C . ARG A 1 94 ? -11.065 -9.248 10.706 1.00 91.75 94 ARG A C 1
ATOM 820 O O . ARG A 1 94 ? -11.329 -10.159 9.920 1.00 91.75 94 ARG A O 1
ATOM 827 N N . LEU A 1 95 ? -11.817 -8.157 10.861 1.00 92.81 95 LEU A N 1
ATOM 828 C CA . LEU A 1 95 ? -13.047 -7.896 10.107 1.00 92.81 95 LEU A CA 1
ATOM 829 C C . LEU A 1 95 ? -12.773 -7.806 8.606 1.00 92.81 95 LEU A C 1
ATOM 831 O O . LEU A 1 95 ? -13.377 -8.551 7.836 1.00 92.81 95 LEU A O 1
ATOM 835 N N . TYR A 1 96 ? -11.796 -6.994 8.193 1.00 93.94 96 TYR A N 1
ATOM 836 C CA . TYR A 1 96 ? -11.395 -6.902 6.789 1.00 93.94 96 TYR A CA 1
ATOM 837 C C . TYR A 1 96 ? -10.920 -8.240 6.228 1.00 93.94 96 TYR A C 1
ATOM 839 O O . TYR A 1 96 ? -11.282 -8.603 5.112 1.00 93.94 96 TYR A O 1
ATOM 847 N N . ARG A 1 97 ? -10.132 -9.006 6.991 1.00 91.06 97 ARG A N 1
ATOM 848 C CA . ARG A 1 97 ? -9.664 -10.329 6.564 1.00 91.06 97 ARG A CA 1
ATOM 849 C C . ARG A 1 97 ? -10.836 -11.274 6.315 1.00 91.06 97 ARG A C 1
ATOM 851 O O . ARG A 1 97 ? -10.829 -11.950 5.292 1.00 91.06 97 ARG A O 1
ATOM 858 N N . ARG A 1 98 ? -11.828 -11.304 7.212 1.00 90.94 98 ARG A N 1
ATOM 859 C CA . ARG A 1 98 ? -13.046 -12.113 7.042 1.00 90.94 98 ARG A CA 1
ATOM 860 C C . ARG A 1 98 ? -13.855 -11.642 5.831 1.00 90.94 98 ARG A C 1
ATOM 862 O O . ARG A 1 98 ? -14.286 -12.468 5.032 1.00 90.94 98 ARG A O 1
ATOM 869 N N . LEU A 1 99 ? -13.974 -10.331 5.642 1.00 91.62 99 LEU A N 1
ATOM 870 C CA . LEU A 1 99 ? -14.665 -9.744 4.498 1.00 91.62 99 LEU A CA 1
ATOM 871 C C . LEU A 1 99 ? -13.992 -10.117 3.163 1.00 91.62 99 LEU A C 1
ATOM 873 O O . LEU A 1 99 ? -14.668 -10.567 2.244 1.00 91.62 99 LEU A O 1
ATOM 877 N N . CYS A 1 100 ? -12.658 -10.047 3.089 1.00 91.44 100 CYS A N 1
ATOM 878 C CA . CYS A 1 100 ? -11.882 -10.462 1.914 1.00 91.44 100 CYS A CA 1
ATOM 879 C C . CYS A 1 100 ? -12.003 -11.970 1.627 1.00 91.44 100 CYS A C 1
ATOM 881 O O . CYS A 1 100 ? -11.935 -12.377 0.473 1.00 91.44 100 CYS A O 1
ATOM 883 N N . THR A 1 101 ? -12.160 -12.815 2.657 1.00 90.00 101 THR A N 1
ATOM 884 C CA . THR A 1 101 ? -12.377 -14.259 2.449 1.00 90.00 101 THR A CA 1
ATOM 885 C C . THR A 1 101 ? -13.785 -14.594 1.968 1.00 90.00 101 THR A C 1
ATOM 887 O O . THR A 1 101 ? -13.943 -15.560 1.233 1.00 90.00 101 THR A O 1
ATOM 890 N N . LEU A 1 102 ? -14.791 -13.808 2.367 1.00 88.69 102 LEU A N 1
ATOM 891 C CA . LEU A 1 102 ? -16.178 -13.995 1.934 1.00 88.69 102 LEU A CA 1
ATOM 892 C C . LEU A 1 102 ? -16.413 -13.452 0.518 1.00 88.69 102 LEU A C 1
ATOM 894 O O . LEU A 1 102 ? -17.120 -14.078 -0.264 1.00 88.69 102 LEU A O 1
ATOM 898 N N . PHE A 1 103 ? -15.791 -12.319 0.177 1.00 89.50 103 PHE A N 1
ATOM 899 C CA . PHE A 1 103 ? -15.947 -11.646 -1.117 1.00 89.50 103 PHE A CA 1
ATOM 900 C C . PHE A 1 103 ? -14.590 -11.456 -1.812 1.00 89.50 103 PHE A C 1
ATOM 902 O O . PHE A 1 103 ? -14.102 -10.333 -1.947 1.00 89.50 103 PHE A O 1
ATOM 909 N N . PRO A 1 104 ? -13.952 -12.545 -2.273 1.00 88.25 104 PRO A N 1
ATOM 910 C CA . PRO A 1 104 ? -12.594 -12.492 -2.808 1.00 88.25 104 PRO A CA 1
ATOM 911 C C . PRO A 1 104 ? -12.488 -11.703 -4.124 1.00 88.25 104 PRO A C 1
ATOM 913 O O . PRO A 1 104 ? -11.437 -11.131 -4.403 1.00 88.25 104 PRO A O 1
ATOM 916 N N . HIS A 1 105 ? -13.563 -11.608 -4.910 1.00 87.62 105 HIS A N 1
ATOM 917 C CA . HIS A 1 105 ? -13.557 -10.914 -6.204 1.00 87.62 105 HIS A CA 1
ATOM 918 C C . HIS A 1 105 ? -13.809 -9.400 -6.119 1.00 87.62 105 HIS A C 1
ATOM 920 O O . HIS A 1 105 ? -13.532 -8.690 -7.085 1.00 87.62 105 HIS A O 1
ATOM 926 N N . ASP A 1 106 ? -14.299 -8.883 -4.988 1.00 90.06 106 ASP A N 1
ATOM 927 C CA . ASP A 1 106 ? -14.605 -7.457 -4.846 1.00 90.06 106 ASP A CA 1
ATOM 928 C C . ASP A 1 106 ? -13.335 -6.649 -4.540 1.00 90.06 106 ASP A C 1
ATOM 930 O O . ASP A 1 106 ? -12.853 -6.582 -3.407 1.00 90.06 106 ASP A O 1
ATOM 934 N N . LEU A 1 107 ? -12.786 -6.014 -5.576 1.00 90.06 107 LEU A N 1
ATOM 935 C CA . LEU A 1 107 ? -11.577 -5.192 -5.497 1.00 90.06 107 LEU A CA 1
ATOM 936 C C . LEU A 1 107 ? -11.707 -4.013 -4.531 1.00 90.06 107 LEU A C 1
ATOM 938 O O . LEU A 1 107 ? -10.710 -3.624 -3.922 1.00 90.06 107 LEU A O 1
ATOM 942 N N . THR A 1 108 ? -12.906 -3.451 -4.367 1.00 91.69 108 THR A N 1
ATOM 943 C CA . THR A 1 108 ? -13.113 -2.269 -3.516 1.00 91.69 108 THR A CA 1
ATOM 944 C C . THR A 1 108 ? -12.788 -2.585 -2.058 1.00 91.69 108 THR A C 1
ATOM 946 O O . THR A 1 108 ? -12.128 -1.802 -1.369 1.00 91.69 108 THR A O 1
ATOM 949 N N . ILE A 1 109 ? -13.143 -3.793 -1.618 1.00 92.12 109 ILE A N 1
ATOM 950 C CA . ILE A 1 109 ? -12.880 -4.299 -0.273 1.00 92.12 109 ILE A CA 1
ATOM 951 C C . ILE A 1 109 ? -11.375 -4.443 -0.056 1.00 92.12 109 ILE A C 1
ATOM 953 O O . ILE A 1 109 ? -10.845 -3.943 0.939 1.00 92.12 109 ILE A O 1
ATOM 957 N N . TRP A 1 110 ? -10.669 -5.060 -1.001 1.00 92.25 110 TRP A N 1
ATOM 958 C CA . TRP A 1 110 ? -9.220 -5.219 -0.915 1.00 92.25 110 TRP A CA 1
ATOM 959 C C . TRP A 1 110 ? -8.484 -3.881 -0.876 1.00 92.25 110 TRP A C 1
ATOM 961 O O . TRP A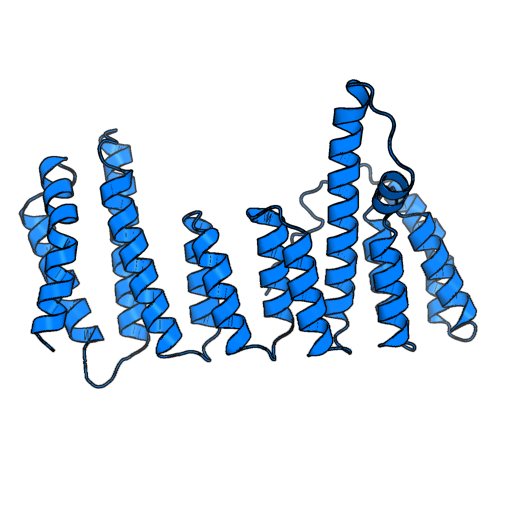 1 110 ? -7.610 -3.694 -0.031 1.00 92.25 110 TRP A O 1
ATOM 971 N N . LEU A 1 111 ? -8.857 -2.936 -1.743 1.00 91.75 111 LEU A N 1
ATOM 972 C CA . LEU A 1 111 ? -8.260 -1.599 -1.772 1.00 91.75 111 LEU A CA 1
ATOM 973 C C . LEU A 1 111 ? -8.534 -0.833 -0.473 1.00 91.75 111 LEU A C 1
ATOM 975 O O . LEU A 1 111 ? -7.623 -0.217 0.078 1.00 91.75 111 LEU A O 1
ATOM 979 N N . SER A 1 112 ? -9.751 -0.930 0.072 1.00 92.62 112 SER A N 1
ATOM 980 C CA . SER A 1 112 ? -10.087 -0.316 1.362 1.00 92.62 112 SER A CA 1
ATOM 981 C C . SER A 1 112 ? -9.280 -0.915 2.523 1.00 92.62 112 SER A C 1
ATOM 983 O O . SER A 1 112 ? -8.851 -0.187 3.419 1.00 92.62 112 SER A O 1
ATOM 985 N N . HIS A 1 113 ? -8.996 -2.221 2.478 1.00 92.44 113 HIS A N 1
ATOM 986 C CA . HIS A 1 113 ? -8.140 -2.890 3.452 1.00 92.44 113 HIS A CA 1
ATOM 987 C C . HIS A 1 113 ? -6.669 -2.473 3.300 1.00 92.44 113 HIS A C 1
ATOM 989 O O . HIS A 1 113 ? -6.018 -2.197 4.305 1.00 92.44 113 HIS A O 1
ATOM 995 N N . ILE A 1 114 ? -6.148 -2.361 2.072 1.00 91.25 114 ILE A N 1
ATOM 996 C CA . ILE A 1 114 ? -4.786 -1.859 1.812 1.00 91.25 114 ILE A CA 1
ATOM 997 C C . ILE A 1 114 ? -4.637 -0.434 2.349 1.00 91.25 114 ILE A C 1
ATOM 999 O O . ILE A 1 114 ? -3.692 -0.161 3.087 1.00 91.25 114 ILE A O 1
ATOM 1003 N N . ARG A 1 115 ? -5.597 0.450 2.047 1.00 91.12 115 ARG A N 1
ATOM 1004 C CA . ARG A 1 115 ? -5.621 1.826 2.558 1.00 91.12 115 ARG A CA 1
ATOM 1005 C C . ARG A 1 115 ? -5.613 1.859 4.084 1.00 91.12 115 ARG A C 1
ATOM 1007 O O . ARG A 1 115 ? -4.837 2.600 4.673 1.00 91.12 115 ARG A O 1
ATOM 1014 N N . PHE A 1 116 ? -6.417 1.015 4.728 1.00 91.50 116 PHE A N 1
ATOM 1015 C CA . PHE A 1 116 ? -6.412 0.905 6.183 1.00 91.50 116 PHE A CA 1
ATOM 1016 C C . PHE A 1 116 ? -5.049 0.440 6.724 1.00 91.50 116 PHE A C 1
ATOM 1018 O O . PHE A 1 116 ? -4.521 1.027 7.661 1.00 91.50 116 PHE A O 1
ATOM 1025 N N . LEU A 1 117 ? -4.431 -0.592 6.143 1.00 89.06 117 LEU A N 1
ATOM 1026 C CA . LEU A 1 117 ? -3.110 -1.052 6.597 1.00 89.06 117 LEU A CA 1
ATOM 1027 C C . LEU A 1 117 ? -2.023 0.015 6.423 1.00 89.06 117 LEU A C 1
ATOM 1029 O O . LEU A 1 117 ? -1.098 0.068 7.237 1.00 89.06 117 LEU A O 1
ATOM 1033 N N . HIS A 1 118 ? -2.154 0.850 5.393 1.00 85.94 118 HIS A N 1
ATOM 1034 C CA . HIS A 1 118 ? -1.278 1.987 5.144 1.00 85.94 118 HIS A CA 1
ATOM 1035 C C . HIS A 1 118 ? -1.435 3.077 6.210 1.00 85.94 118 HIS A C 1
ATOM 1037 O O . HIS A 1 118 ? -0.456 3.410 6.874 1.00 85.94 118 HIS A O 1
ATOM 1043 N N . GLU A 1 119 ? -2.667 3.530 6.468 1.00 86.44 119 GLU A N 1
ATOM 1044 C CA . GLU A 1 119 ? -2.988 4.547 7.486 1.00 86.44 119 GLU A CA 1
ATOM 1045 C C . GLU A 1 119 ? -2.495 4.161 8.896 1.00 86.44 119 GLU A C 1
ATOM 1047 O O . GLU A 1 119 ? -2.143 5.028 9.695 1.00 86.44 119 GLU A O 1
ATOM 1052 N N . TRP A 1 120 ? -2.432 2.860 9.202 1.00 83.62 120 TRP A N 1
ATOM 1053 C CA . TRP A 1 120 ? -2.013 2.332 10.508 1.00 83.62 120 TRP A CA 1
ATOM 1054 C C . TRP A 1 120 ? -0.581 1.780 10.546 1.00 83.62 120 TRP A C 1
ATOM 1056 O O . TRP A 1 120 ? -0.196 1.144 11.528 1.00 83.62 120 TRP A O 1
ATOM 1066 N N . ASN A 1 121 ? 0.207 2.001 9.491 1.00 82.81 121 ASN A N 1
ATOM 1067 C CA . ASN A 1 121 ? 1.604 1.575 9.369 1.00 82.81 121 ASN A CA 1
ATOM 1068 C C . ASN A 1 121 ? 1.846 0.065 9.625 1.00 82.81 121 ASN A C 1
ATOM 1070 O O . ASN A 1 121 ? 2.802 -0.343 10.286 1.00 82.81 121 ASN A O 1
ATOM 1074 N N . ARG A 1 122 ? 0.963 -0.812 9.123 1.00 81.25 122 ARG A N 1
ATOM 1075 C CA . ARG A 1 122 ? 1.043 -2.279 9.317 1.00 81.25 122 ARG A CA 1
ATOM 1076 C C . ARG A 1 122 ? 1.585 -2.989 8.077 1.00 81.25 122 ARG A C 1
ATOM 1078 O O . ARG A 1 122 ? 0.946 -3.885 7.523 1.00 81.25 122 ARG A O 1
ATOM 1085 N N . MET A 1 123 ? 2.801 -2.618 7.681 1.00 78.94 123 MET A N 1
ATOM 1086 C CA . MET A 1 123 ? 3.422 -3.033 6.413 1.00 78.94 123 MET A CA 1
ATOM 1087 C C . MET A 1 123 ? 3.663 -4.544 6.293 1.00 78.94 123 MET A C 1
ATOM 1089 O O . MET A 1 123 ? 3.369 -5.141 5.259 1.00 78.94 123 MET A O 1
ATOM 1093 N N . SER A 1 124 ? 4.070 -5.209 7.378 1.00 80.94 124 SER A N 1
ATOM 1094 C CA . SER A 1 124 ? 4.260 -6.670 7.384 1.00 80.94 124 SER A CA 1
ATOM 1095 C C . SER A 1 124 ? 2.978 -7.441 7.043 1.00 80.94 124 SER A C 1
ATOM 1097 O O . SER A 1 124 ? 3.003 -8.454 6.341 1.00 80.94 124 SER A O 1
ATOM 1099 N N . ARG A 1 125 ? 1.823 -6.940 7.499 1.00 83.75 125 ARG A N 1
ATOM 1100 C CA . ARG A 1 125 ? 0.506 -7.507 7.175 1.00 83.75 125 ARG A CA 1
ATOM 1101 C C . ARG A 1 125 ? 0.088 -7.189 5.745 1.00 83.75 125 ARG A C 1
ATOM 1103 O O . ARG A 1 125 ? -0.572 -8.015 5.121 1.00 83.75 125 ARG A O 1
ATOM 1110 N N . LEU A 1 126 ? 0.485 -6.033 5.227 1.00 86.38 126 LEU A N 1
ATOM 1111 C CA . LEU A 1 126 ? 0.202 -5.610 3.862 1.00 86.38 126 LEU A CA 1
ATOM 1112 C C . LEU A 1 126 ? 0.913 -6.507 2.836 1.00 86.38 126 LEU A C 1
ATOM 1114 O O . LEU A 1 126 ? 0.261 -6.962 1.899 1.00 86.38 126 LEU A O 1
ATOM 1118 N N . SER A 1 127 ? 2.169 -6.906 3.064 1.00 84.50 127 SER A N 1
ATOM 1119 C CA . SER A 1 127 ? 2.841 -7.899 2.206 1.00 84.50 127 SER A CA 1
ATOM 1120 C C . SER A 1 127 ? 2.096 -9.242 2.194 1.00 84.50 127 SER A C 1
ATOM 1122 O O . SER A 1 127 ? 1.831 -9.805 1.131 1.00 84.50 127 SER A O 1
ATOM 1124 N N . GLN A 1 128 ? 1.660 -9.732 3.364 1.00 86.88 128 GLN A N 1
ATOM 1125 C CA . GLN A 1 128 ? 0.829 -10.943 3.454 1.00 86.88 128 GLN A CA 1
ATOM 1126 C C . GLN A 1 128 ? -0.503 -10.775 2.707 1.00 86.88 128 GLN A C 1
ATOM 1128 O O . GLN A 1 128 ? -0.955 -11.706 2.036 1.00 86.88 128 GLN A O 1
ATOM 1133 N N . LEU A 1 129 ? -1.128 -9.598 2.793 1.00 89.31 129 LEU A N 1
ATOM 1134 C CA . LEU A 1 129 ? -2.368 -9.293 2.087 1.00 89.31 129 LEU A CA 1
ATOM 1135 C C . LEU A 1 129 ? -2.172 -9.354 0.569 1.00 89.31 129 LEU A C 1
ATOM 1137 O O . LEU A 1 129 ? -2.955 -10.026 -0.098 1.00 89.31 129 LEU A O 1
ATOM 1141 N N . PHE A 1 130 ? -1.105 -8.751 0.037 1.00 89.25 130 PHE A N 1
ATOM 1142 C CA . PHE A 1 130 ? -0.795 -8.800 -1.394 1.00 89.25 130 PHE A CA 1
ATOM 1143 C C . PHE A 1 130 ? -0.581 -10.225 -1.900 1.00 89.25 130 PHE A C 1
ATOM 1145 O O . PHE A 1 130 ? -1.092 -10.574 -2.961 1.00 89.25 130 PHE A O 1
ATOM 1152 N N . THR A 1 131 ? 0.080 -11.097 -1.131 1.00 88.38 131 THR A N 1
ATOM 1153 C CA . THR A 1 131 ? 0.226 -12.505 -1.549 1.00 88.38 131 THR A CA 1
ATOM 1154 C C . THR A 1 131 ? -1.114 -13.232 -1.681 1.00 88.38 131 THR A C 1
ATOM 1156 O O . THR A 1 131 ? -1.245 -14.113 -2.529 1.00 88.38 131 THR A O 1
ATOM 1159 N N . LYS A 1 132 ? -2.120 -12.871 -0.874 1.00 89.12 132 LYS A N 1
ATOM 1160 C CA . LYS A 1 132 ? -3.481 -13.419 -0.977 1.00 89.12 132 LYS A CA 1
ATOM 1161 C C . LYS A 1 132 ? -4.255 -12.769 -2.118 1.00 89.12 132 LYS A C 1
ATOM 1163 O O . LYS A 1 132 ? -4.850 -13.483 -2.916 1.00 89.12 132 LYS A O 1
ATOM 1168 N N . LEU A 1 133 ? -4.181 -11.444 -2.227 1.00 90.56 133 LEU A N 1
ATOM 1169 C CA . LEU A 1 133 ? -4.811 -10.662 -3.286 1.00 90.56 133 LEU A CA 1
ATOM 1170 C C . LEU A 1 133 ? -4.388 -11.156 -4.672 1.00 90.56 133 LEU A C 1
ATOM 1172 O O . LEU A 1 133 ? -5.234 -11.445 -5.509 1.00 90.56 133 LEU A O 1
ATOM 1176 N N . LEU A 1 134 ? -3.082 -11.301 -4.905 1.00 90.50 134 LEU A N 1
ATOM 1177 C CA . LEU A 1 134 ? -2.535 -11.701 -6.202 1.00 90.50 134 LEU A CA 1
ATOM 1178 C C . LEU A 1 134 ? -2.833 -13.165 -6.546 1.00 90.50 134 LEU A C 1
ATOM 1180 O O . LEU A 1 134 ? -2.841 -13.512 -7.722 1.00 90.50 134 LEU A O 1
ATOM 1184 N N . LYS A 1 135 ? -3.094 -14.028 -5.553 1.00 88.94 135 LYS A N 1
ATOM 1185 C CA . LYS A 1 135 ? -3.540 -15.409 -5.804 1.00 88.94 135 LYS A CA 1
ATOM 1186 C C . LYS A 1 135 ? -4.950 -15.451 -6.390 1.00 88.94 135 LYS A C 1
ATOM 1188 O O . LYS A 1 135 ? -5.196 -16.262 -7.273 1.00 88.94 135 LYS A O 1
ATOM 1193 N N . VAL A 1 136 ? -5.848 -14.592 -5.911 1.00 86.56 136 VAL A N 1
ATOM 1194 C CA . VAL A 1 136 ? -7.238 -14.535 -6.389 1.00 86.56 136 VAL A CA 1
ATOM 1195 C C . VAL A 1 136 ? -7.343 -13.683 -7.660 1.00 86.56 136 VAL A C 1
ATOM 1197 O O . VAL A 1 136 ? -7.963 -14.095 -8.637 1.00 86.56 136 VAL A O 1
ATOM 1200 N N . ASN A 1 137 ? -6.689 -12.518 -7.680 1.00 84.00 137 ASN A N 1
ATOM 1201 C CA . ASN A 1 137 ? -6.872 -11.482 -8.701 1.00 84.00 137 ASN A CA 1
ATOM 1202 C C . ASN A 1 137 ? -5.614 -11.310 -9.574 1.00 84.00 137 ASN A C 1
ATOM 1204 O O . ASN A 1 137 ? -5.204 -10.195 -9.896 1.00 84.00 137 ASN A O 1
ATOM 1208 N N . SER A 1 138 ? -4.991 -12.419 -9.984 1.00 84.94 138 SER A N 1
ATOM 1209 C CA . SER A 1 138 ? -3.737 -12.428 -10.763 1.00 84.94 138 SER A CA 1
ATOM 1210 C C . SER A 1 138 ? -3.851 -11.796 -12.156 1.00 84.94 138 SER A C 1
ATOM 1212 O O . SER A 1 138 ? -2.846 -11.372 -12.732 1.00 84.94 138 SER A O 1
ATOM 1214 N N . ARG A 1 139 ? -5.069 -11.714 -12.704 1.00 85.88 139 ARG A N 1
ATOM 1215 C CA . ARG A 1 139 ? -5.344 -11.229 -14.065 1.00 85.88 139 ARG A CA 1
ATOM 1216 C C . ARG A 1 139 ? -5.217 -9.716 -14.235 1.00 85.88 139 ARG A C 1
ATOM 1218 O O . ARG A 1 139 ? -5.222 -9.261 -15.368 1.00 85.88 139 ARG A O 1
ATOM 1225 N N . ILE A 1 140 ? -5.127 -8.945 -13.152 1.00 88.19 140 ILE A N 1
ATOM 1226 C CA . ILE A 1 140 ? -5.145 -7.477 -13.209 1.00 88.19 140 ILE A CA 1
ATOM 1227 C C . ILE A 1 140 ? -3.710 -6.951 -13.052 1.00 88.19 140 ILE A C 1
ATOM 1229 O O . ILE A 1 140 ? -3.190 -6.970 -11.933 1.00 88.19 140 ILE A O 1
ATOM 1233 N N . PRO A 1 141 ? -3.063 -6.433 -14.117 1.00 88.06 141 PRO A N 1
ATOM 1234 C CA . PRO A 1 141 ? -1.686 -5.931 -14.057 1.00 88.06 141 PRO A CA 1
ATOM 1235 C C . PRO A 1 141 ? -1.485 -4.807 -13.030 1.00 88.06 141 PRO A C 1
ATOM 1237 O O . PRO A 1 141 ? -0.456 -4.753 -12.361 1.00 88.06 141 PRO A O 1
ATOM 1240 N N . GLY A 1 142 ? -2.493 -3.946 -12.843 1.00 88.88 142 GLY A N 1
ATOM 1241 C CA . GLY A 1 142 ? -2.438 -2.830 -11.891 1.00 88.88 142 GLY A 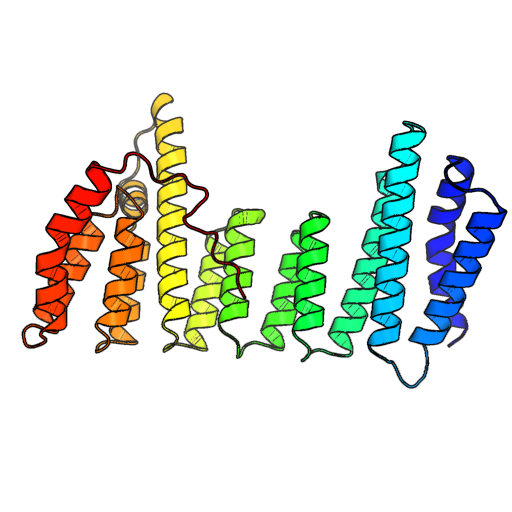CA 1
ATOM 1242 C C . GLY A 1 142 ? -2.209 -3.254 -10.437 1.00 88.88 142 GLY A C 1
ATOM 1243 O O . GLY A 1 142 ? -1.524 -2.554 -9.698 1.00 88.88 142 GLY A O 1
ATOM 1244 N N . LEU A 1 143 ? -2.706 -4.427 -10.028 1.00 90.75 143 LEU A N 1
ATOM 1245 C CA . LEU A 1 143 ? -2.490 -4.934 -8.668 1.00 90.75 143 LEU A CA 1
ATOM 1246 C C . LEU A 1 143 ? -1.042 -5.366 -8.433 1.00 90.75 143 LEU A C 1
ATOM 1248 O O . LEU A 1 143 ? -0.527 -5.208 -7.327 1.00 90.75 143 LEU A O 1
ATOM 1252 N N . TRP A 1 144 ? -0.381 -5.886 -9.468 1.00 92.69 144 TRP A N 1
ATOM 1253 C CA . TRP A 1 144 ? 1.037 -6.236 -9.412 1.00 92.69 144 TRP A CA 1
ATOM 1254 C C . TRP A 1 144 ? 1.912 -4.990 -9.293 1.00 92.69 144 TRP A C 1
ATOM 1256 O O . TRP A 1 144 ? 2.827 -4.972 -8.472 1.00 92.69 144 TRP A O 1
ATOM 1266 N N . ILE A 1 145 ? 1.589 -3.941 -10.058 1.00 91.50 145 ILE A N 1
ATOM 1267 C CA . ILE A 1 145 ? 2.263 -2.637 -9.982 1.00 91.50 145 ILE A CA 1
ATOM 1268 C C . ILE A 1 145 ? 2.100 -2.052 -8.576 1.00 91.50 145 ILE A C 1
ATOM 1270 O O . ILE A 1 145 ? 3.085 -1.662 -7.955 1.00 91.50 145 ILE A O 1
ATOM 1274 N N . LEU A 1 146 ? 0.876 -2.062 -8.035 1.00 90.38 146 LEU A N 1
ATOM 1275 C CA . LEU A 1 146 ? 0.606 -1.577 -6.682 1.00 90.38 146 LEU A CA 1
ATOM 1276 C C . LEU A 1 146 ? 1.407 -2.357 -5.626 1.00 90.38 146 LEU A C 1
ATOM 1278 O O . LEU A 1 146 ? 2.040 -1.747 -4.767 1.00 90.38 146 LEU A O 1
ATOM 1282 N N . ALA A 1 147 ? 1.432 -3.690 -5.711 1.00 91.00 147 ALA A N 1
ATOM 1283 C CA . ALA A 1 147 ? 2.205 -4.526 -4.794 1.00 91.00 147 ALA A CA 1
ATOM 1284 C C . ALA A 1 147 ? 3.710 -4.205 -4.862 1.00 91.00 147 ALA A C 1
ATOM 1286 O O . ALA A 1 147 ? 4.341 -3.980 -3.828 1.00 91.00 147 ALA A O 1
ATOM 1287 N N . ALA A 1 148 ? 4.275 -4.117 -6.068 1.00 91.19 148 ALA A N 1
ATOM 1288 C CA . ALA A 1 148 ? 5.685 -3.789 -6.268 1.00 91.19 148 ALA A CA 1
ATOM 1289 C C . ALA A 1 148 ? 6.035 -2.387 -5.743 1.00 91.19 148 ALA A C 1
ATOM 1291 O O . ALA A 1 148 ? 7.032 -2.230 -5.036 1.00 91.19 148 ALA A O 1
ATOM 1292 N N . LYS A 1 149 ? 5.175 -1.393 -6.002 1.00 89.31 149 LYS A N 1
ATOM 1293 C CA . LYS A 1 149 ? 5.323 -0.026 -5.485 1.00 89.31 149 LYS A CA 1
ATOM 1294 C C . LYS A 1 149 ? 5.388 -0.012 -3.960 1.00 89.31 149 LYS A C 1
ATOM 1296 O O . LYS A 1 149 ? 6.308 0.569 -3.391 1.00 89.31 149 LYS A O 1
ATOM 1301 N N . THR A 1 150 ? 4.470 -0.715 -3.292 1.00 86.00 150 THR A N 1
ATOM 1302 C CA . THR A 1 150 ? 4.465 -0.760 -1.822 1.00 86.00 150 THR A CA 1
ATOM 1303 C C . THR A 1 150 ? 5.719 -1.412 -1.234 1.00 86.00 150 THR A C 1
ATOM 1305 O O . THR A 1 150 ? 6.219 -0.959 -0.205 1.00 86.00 150 THR A O 1
ATOM 1308 N N . GLN A 1 151 ? 6.268 -2.435 -1.898 1.00 86.31 151 GLN A N 1
ATOM 1309 C CA . GLN A 1 151 ? 7.490 -3.102 -1.451 1.00 86.31 151 GLN A CA 1
ATOM 1310 C C . GLN A 1 151 ? 8.721 -2.185 -1.562 1.00 86.31 151 GLN A C 1
ATOM 1312 O O . GLN A 1 151 ? 9.587 -2.204 -0.686 1.00 86.31 151 GLN A O 1
ATOM 1317 N N . LEU A 1 152 ? 8.785 -1.353 -2.605 1.00 84.56 152 LEU A N 1
ATOM 1318 C CA . LEU A 1 152 ? 9.873 -0.394 -2.787 1.00 84.56 152 LEU A CA 1
ATOM 1319 C C . LEU A 1 152 ? 9.756 0.789 -1.818 1.00 84.56 152 LEU A C 1
ATOM 1321 O O . LEU A 1 152 ? 10.738 1.148 -1.172 1.00 84.56 152 LEU A O 1
ATOM 1325 N N . GLU A 1 153 ? 8.582 1.415 -1.729 1.00 82.44 153 GLU A N 1
ATOM 1326 C CA . GLU A 1 153 ? 8.398 2.652 -0.958 1.00 82.44 153 GLU A CA 1
ATOM 1327 C C . GLU A 1 153 ? 8.463 2.429 0.552 1.00 82.44 153 GLU A C 1
ATOM 1329 O O . GLU A 1 153 ? 9.094 3.221 1.249 1.00 82.44 153 GLU A O 1
ATOM 1334 N N . TYR A 1 154 ? 7.842 1.358 1.054 1.00 78.00 154 TYR A N 1
ATOM 1335 C CA . TYR A 1 154 ? 7.667 1.163 2.497 1.00 78.00 154 TYR A CA 1
ATOM 1336 C C . TYR A 1 154 ? 8.599 0.108 3.081 1.00 78.00 154 TYR A C 1
ATOM 1338 O O . TYR A 1 154 ? 9.134 0.303 4.168 1.00 78.00 154 TYR A O 1
ATOM 1346 N N . ASN A 1 155 ? 8.826 -0.994 2.362 1.00 77.38 155 ASN A N 1
ATOM 1347 C CA . ASN A 1 155 ? 9.695 -2.071 2.847 1.00 77.38 155 ASN A CA 1
ATOM 1348 C C . ASN A 1 155 ? 11.161 -1.888 2.425 1.00 77.38 155 ASN A C 1
ATOM 1350 O O . ASN A 1 155 ? 12.009 -2.662 2.862 1.00 77.38 155 ASN A O 1
ATOM 1354 N N . ASN A 1 156 ? 11.456 -0.886 1.584 1.00 82.88 156 ASN A N 1
ATOM 1355 C CA . ASN A 1 156 ? 12.783 -0.592 1.035 1.00 82.88 156 ASN A CA 1
ATOM 1356 C C . ASN A 1 156 ? 13.495 -1.836 0.472 1.00 82.88 156 ASN A C 1
ATOM 1358 O O . ASN A 1 156 ? 14.708 -1.988 0.608 1.00 82.88 156 ASN A O 1
ATOM 1362 N N . ASN A 1 157 ? 12.728 -2.747 -0.132 1.00 86.88 157 ASN A N 1
ATOM 1363 C CA . ASN A 1 157 ? 13.236 -4.023 -0.614 1.00 86.88 157 ASN A CA 1
ATOM 1364 C C . ASN A 1 157 ? 13.018 -4.136 -2.135 1.00 86.88 157 ASN A C 1
ATOM 1366 O O . ASN A 1 157 ? 11.960 -4.588 -2.589 1.00 86.88 157 ASN A O 1
ATOM 1370 N N . PRO A 1 158 ? 13.996 -3.686 -2.940 1.00 87.31 158 PRO A N 1
ATOM 1371 C CA . PRO A 1 158 ? 13.879 -3.662 -4.393 1.00 87.31 158 PRO A CA 1
ATOM 1372 C C . PRO A 1 158 ? 13.883 -5.074 -4.996 1.00 87.31 158 PRO A C 1
ATOM 1374 O O . PRO A 1 158 ? 13.224 -5.299 -6.008 1.00 87.31 158 PRO A O 1
ATOM 1377 N N . ASP A 1 159 ? 14.538 -6.050 -4.360 1.00 89.75 159 ASP A N 1
ATOM 1378 C CA . ASP A 1 159 ? 14.612 -7.430 -4.858 1.00 89.75 159 ASP A CA 1
ATOM 1379 C C . ASP A 1 159 ? 13.232 -8.090 -4.901 1.00 89.75 159 ASP A C 1
ATOM 1381 O O . ASP A 1 159 ? 12.852 -8.722 -5.890 1.00 89.75 159 ASP A O 1
ATOM 1385 N N . ASP A 1 160 ? 12.439 -7.908 -3.846 1.00 88.25 160 ASP A N 1
ATOM 1386 C CA . ASP A 1 160 ? 11.076 -8.433 -3.798 1.00 88.25 160 ASP A CA 1
ATOM 1387 C C . ASP A 1 160 ? 10.150 -7.712 -4.788 1.00 88.25 160 ASP A C 1
ATOM 1389 O O . ASP A 1 160 ? 9.300 -8.357 -5.410 1.00 88.25 160 ASP A O 1
ATOM 1393 N N . ALA A 1 161 ? 10.343 -6.405 -5.003 1.00 91.06 161 ALA A N 1
ATOM 1394 C CA . ALA A 1 161 ? 9.623 -5.666 -6.040 1.00 91.06 161 ALA A CA 1
ATOM 1395 C C . ALA A 1 161 ? 9.940 -6.220 -7.443 1.00 91.06 161 ALA A C 1
ATOM 1397 O O . ALA A 1 161 ? 9.014 -6.486 -8.216 1.00 91.06 161 ALA A O 1
ATOM 1398 N N . ARG A 1 162 ? 11.219 -6.503 -7.747 1.00 93.06 162 ARG A N 1
ATOM 1399 C CA . ARG A 1 162 ? 11.637 -7.171 -8.996 1.00 93.06 162 ARG A CA 1
ATOM 1400 C C . ARG A 1 162 ? 10.988 -8.538 -9.149 1.00 93.06 162 ARG A C 1
ATOM 1402 O O . ARG A 1 162 ? 10.400 -8.824 -10.188 1.00 93.06 162 ARG A O 1
ATOM 1409 N N . ARG A 1 163 ? 11.036 -9.381 -8.111 1.00 92.44 163 ARG A N 1
ATOM 1410 C CA . ARG A 1 163 ? 10.418 -10.722 -8.131 1.00 92.44 163 ARG A CA 1
ATOM 1411 C C . ARG A 1 163 ? 8.922 -10.654 -8.437 1.00 92.44 163 ARG A C 1
ATOM 1413 O O . ARG A 1 163 ? 8.421 -11.478 -9.207 1.00 92.44 163 ARG A O 1
ATOM 1420 N N . LEU A 1 164 ? 8.210 -9.686 -7.855 1.00 92.25 164 LEU A N 1
ATOM 1421 C CA . LEU A 1 164 ? 6.786 -9.467 -8.115 1.00 92.25 164 LEU A CA 1
ATOM 1422 C C . LEU A 1 164 ? 6.528 -9.041 -9.564 1.00 92.25 164 LEU A C 1
ATOM 1424 O O . LEU A 1 164 ? 5.664 -9.631 -10.211 1.00 92.25 164 LEU A O 1
ATOM 1428 N N . LEU A 1 165 ? 7.287 -8.078 -10.091 1.00 93.00 165 LEU A N 1
ATOM 1429 C CA . LEU A 1 165 ? 7.119 -7.585 -11.463 1.00 93.00 165 LEU A CA 1
ATOM 1430 C C . LEU A 1 165 ? 7.502 -8.635 -12.512 1.00 93.00 165 LEU A C 1
ATOM 1432 O O . LEU A 1 165 ? 6.739 -8.867 -13.446 1.00 93.00 165 LEU A O 1
ATOM 1436 N N . LEU A 1 166 ? 8.601 -9.366 -12.318 1.00 92.62 166 LEU A N 1
ATOM 1437 C CA . LEU A 1 166 ? 8.985 -10.485 -13.188 1.00 92.62 166 LEU A CA 1
ATOM 1438 C C . LEU A 1 166 ? 7.940 -11.607 -13.163 1.00 92.62 166 LEU A C 1
ATOM 1440 O O . LEU A 1 166 ? 7.644 -12.227 -14.185 1.00 92.62 166 LEU A O 1
ATOM 1444 N N . ARG A 1 167 ? 7.325 -11.877 -12.004 1.00 92.62 167 ARG A N 1
ATOM 1445 C CA . ARG A 1 167 ? 6.183 -12.797 -11.929 1.00 92.62 167 ARG A CA 1
ATOM 1446 C C . ARG A 1 167 ? 4.967 -12.258 -12.681 1.00 92.62 167 ARG A C 1
ATOM 1448 O O . ARG A 1 167 ? 4.317 -13.038 -13.369 1.00 92.62 167 ARG A O 1
ATOM 1455 N N . ALA A 1 168 ? 4.679 -10.964 -12.584 1.00 92.75 168 ALA A N 1
ATOM 1456 C CA . ALA A 1 168 ? 3.586 -10.335 -13.316 1.00 92.75 168 ALA A CA 1
ATOM 1457 C C . ALA A 1 168 ? 3.786 -10.433 -14.836 1.00 92.75 168 ALA A C 1
ATOM 1459 O O . ALA A 1 168 ? 2.856 -10.804 -15.545 1.00 92.75 168 ALA A O 1
ATOM 1460 N N . LEU A 1 169 ? 5.005 -10.186 -15.323 1.00 92.19 169 LEU A N 1
ATOM 1461 C CA . LEU A 1 169 ? 5.366 -10.265 -16.743 1.00 92.19 169 LEU A CA 1
ATOM 1462 C C . LEU A 1 169 ? 5.284 -11.687 -17.308 1.00 92.19 169 LEU A C 1
ATOM 1464 O O . LEU A 1 169 ? 4.927 -11.854 -18.468 1.00 92.19 169 LEU A O 1
ATOM 1468 N N . ARG A 1 170 ? 5.509 -12.723 -16.487 1.00 90.94 170 ARG A N 1
ATOM 1469 C CA . ARG A 1 170 ? 5.234 -14.117 -16.889 1.00 90.94 170 ARG A CA 1
ATOM 1470 C C . ARG A 1 170 ? 3.752 -14.374 -17.168 1.00 90.94 170 ARG A C 1
ATOM 1472 O O . ARG A 1 170 ? 3.433 -15.205 -18.008 1.00 90.94 170 ARG A O 1
ATOM 1479 N N . HIS A 1 171 ? 2.854 -13.691 -16.457 1.00 87.38 171 HIS A N 1
ATOM 1480 C CA . HIS A 1 171 ? 1.410 -13.804 -16.677 1.00 87.38 171 HIS A CA 1
ATOM 1481 C C . HIS A 1 171 ? 0.901 -12.851 -17.767 1.00 87.38 171 HIS A C 1
ATOM 1483 O O . HIS A 1 171 ? -0.054 -13.183 -18.461 1.00 87.38 171 HIS A O 1
ATOM 1489 N N . HIS A 1 172 ? 1.530 -11.681 -17.912 1.00 90.19 172 HIS A N 1
ATOM 1490 C CA . HIS A 1 172 ? 1.092 -10.589 -18.786 1.00 90.19 172 HIS A CA 1
ATOM 1491 C C . HIS A 1 172 ? 2.259 -10.039 -19.625 1.00 90.19 172 HIS A C 1
ATOM 1493 O O . HIS A 1 172 ? 2.642 -8.878 -19.443 1.00 90.19 172 HIS A O 1
ATOM 1499 N N . PRO A 1 173 ? 2.833 -10.832 -20.550 1.00 89.38 173 PRO A N 1
ATOM 1500 C CA . PRO A 1 173 ? 4.031 -10.438 -21.298 1.00 89.38 173 PRO A CA 1
ATOM 1501 C C . PRO A 1 173 ? 3.801 -9.230 -22.217 1.00 89.38 173 PRO A C 1
ATOM 1503 O O . PRO A 1 173 ? 4.712 -8.439 -22.436 1.00 89.38 173 PRO A O 1
ATOM 1506 N N . ASN A 1 174 ? 2.567 -9.029 -22.688 1.00 88.56 174 ASN A N 1
ATOM 1507 C CA . ASN A 1 174 ? 2.220 -7.963 -23.637 1.00 88.56 174 ASN A CA 1
ATOM 1508 C C . ASN A 1 174 ? 1.731 -6.675 -22.946 1.00 88.56 174 ASN A C 1
ATOM 1510 O O . ASN A 1 174 ? 1.291 -5.730 -23.602 1.00 88.56 174 ASN A O 1
ATOM 1514 N N . SER A 1 175 ? 1.757 -6.621 -21.611 1.00 91.62 175 SER A N 1
ATOM 1515 C CA . SER A 1 175 ? 1.274 -5.461 -20.862 1.00 91.62 175 SER A CA 1
ATOM 1516 C C . SER A 1 175 ? 2.316 -4.344 -20.852 1.00 91.62 175 SER A C 1
ATOM 1518 O O . SER A 1 175 ? 3.211 -4.326 -20.005 1.00 91.62 175 SER A O 1
ATOM 1520 N N . GLN A 1 176 ? 2.142 -3.357 -21.733 1.00 91.62 176 GLN A N 1
ATOM 1521 C CA . GLN A 1 176 ? 2.993 -2.159 -21.814 1.00 91.62 176 GLN A CA 1
ATOM 1522 C C . GLN A 1 176 ? 3.163 -1.480 -20.447 1.00 91.62 176 GLN A C 1
ATOM 1524 O O . GLN A 1 176 ? 4.283 -1.224 -20.021 1.00 91.62 176 GLN A O 1
ATOM 1529 N N . LYS A 1 177 ? 2.062 -1.311 -19.699 1.00 91.38 177 LYS A N 1
ATOM 1530 C CA . LYS A 1 177 ? 2.075 -0.698 -18.360 1.00 91.38 177 LYS A CA 1
ATOM 1531 C C . LYS A 1 177 ? 2.990 -1.423 -17.364 1.00 91.38 177 LYS A C 1
ATOM 1533 O O . LYS A 1 177 ? 3.550 -0.786 -16.485 1.00 91.38 177 LYS A O 1
ATOM 1538 N N . LEU A 1 178 ? 3.129 -2.749 -17.465 1.00 92.62 178 LEU A N 1
ATOM 1539 C CA . LEU A 1 178 ? 3.999 -3.499 -16.546 1.00 92.62 178 LEU A CA 1
ATOM 1540 C C . LEU A 1 178 ? 5.468 -3.280 -16.882 1.00 92.62 178 LEU A C 1
ATOM 1542 O O . LEU A 1 178 ? 6.274 -3.097 -15.977 1.00 92.62 178 LEU A O 1
ATOM 1546 N N . TRP A 1 179 ? 5.800 -3.267 -18.169 1.00 94.38 179 TRP A N 1
ATOM 1547 C CA . TRP A 1 179 ? 7.155 -2.998 -18.628 1.00 94.38 179 TRP A CA 1
ATOM 1548 C C . TRP A 1 179 ? 7.606 -1.573 -18.310 1.00 94.38 179 TRP A C 1
ATOM 1550 O O . TRP A 1 179 ? 8.713 -1.394 -17.805 1.00 94.38 179 TRP A O 1
ATOM 1560 N N . THR A 1 180 ? 6.751 -0.572 -18.539 1.00 92.44 180 THR A N 1
ATOM 1561 C CA . THR A 1 180 ? 7.077 0.828 -18.228 1.00 92.44 180 THR A CA 1
ATOM 1562 C C . THR A 1 180 ? 7.284 1.043 -16.735 1.00 92.44 180 THR A C 1
ATOM 1564 O O . THR A 1 180 ? 8.251 1.683 -16.332 1.00 92.44 180 THR A O 1
ATOM 1567 N N . GLU A 1 181 ? 6.417 0.467 -15.899 1.00 91.88 181 GLU A N 1
ATOM 1568 C CA . GLU A 1 181 ? 6.558 0.566 -14.445 1.00 91.88 181 GLU A CA 1
ATOM 1569 C C . GLU A 1 181 ? 7.757 -0.233 -13.931 1.00 91.88 181 GLU A C 1
ATOM 1571 O O . GLU A 1 181 ? 8.436 0.214 -13.008 1.00 91.88 181 GLU A O 1
ATOM 1576 N N . TYR A 1 182 ? 8.086 -1.371 -14.551 1.00 93.88 182 TYR A N 1
ATOM 1577 C CA . TYR A 1 182 ? 9.283 -2.123 -14.190 1.00 93.88 182 TYR A CA 1
ATOM 1578 C C . TYR A 1 182 ? 10.566 -1.351 -14.510 1.00 93.88 182 TYR A C 1
ATOM 1580 O O . TYR A 1 182 ? 11.446 -1.235 -13.659 1.00 93.88 182 TYR A O 1
ATOM 1588 N N . PHE A 1 183 ? 10.631 -0.735 -15.687 1.00 93.12 183 PHE A N 1
ATOM 1589 C CA . PHE A 1 183 ? 11.735 0.142 -16.062 1.00 93.12 183 PHE A CA 1
ATOM 1590 C C . PHE A 1 183 ? 11.860 1.352 -15.128 1.00 93.12 183 PHE A C 1
ATOM 1592 O O . PHE A 1 183 ? 12.947 1.626 -14.616 1.00 93.12 183 PHE A O 1
ATOM 1599 N N . ARG A 1 184 ? 10.744 2.034 -14.830 1.00 91.69 184 ARG A N 1
ATOM 1600 C CA . ARG A 1 184 ? 10.715 3.164 -13.889 1.00 91.69 184 ARG A CA 1
ATOM 1601 C C . ARG A 1 184 ? 11.204 2.757 -12.495 1.00 91.69 184 ARG A C 1
ATOM 1603 O O . ARG A 1 184 ? 11.960 3.497 -11.869 1.00 91.69 184 ARG A O 1
ATOM 1610 N N . MET A 1 185 ? 10.798 1.583 -12.015 1.00 91.81 185 MET A N 1
ATOM 1611 C CA . MET A 1 185 ? 11.203 1.035 -10.719 1.00 91.81 185 MET A CA 1
ATOM 1612 C C . MET A 1 185 ? 12.727 0.838 -10.636 1.00 91.81 185 MET A C 1
ATOM 1614 O O . MET A 1 185 ? 13.344 1.298 -9.672 1.00 91.81 185 MET A O 1
ATOM 1618 N N . GLU A 1 186 ? 13.347 0.237 -11.657 1.00 91.00 186 GLU A N 1
ATOM 1619 C CA . GLU A 1 186 ? 14.805 0.037 -11.694 1.00 91.00 186 GLU A CA 1
ATOM 1620 C C . GLU A 1 186 ? 15.575 1.363 -11.756 1.00 91.00 186 GLU A C 1
ATOM 1622 O O . GLU A 1 186 ? 16.582 1.525 -11.064 1.00 91.00 186 GLU A O 1
ATOM 1627 N N . LEU A 1 187 ? 15.084 2.345 -12.523 1.00 90.50 187 LEU A N 1
ATOM 1628 C CA . LEU A 1 187 ? 15.692 3.678 -12.571 1.00 90.50 187 LEU A CA 1
ATOM 1629 C C . LEU A 1 187 ? 15.611 4.404 -11.226 1.00 90.50 187 LEU A C 1
ATOM 1631 O O . LEU A 1 187 ? 16.588 5.013 -10.795 1.00 90.50 187 LEU A O 1
ATOM 1635 N N . LEU A 1 188 ? 14.490 4.298 -10.511 1.00 88.44 188 LEU A N 1
ATOM 1636 C CA . LEU A 1 188 ? 14.366 4.876 -9.170 1.00 88.44 188 LEU A CA 1
ATOM 1637 C C . LEU A 1 188 ? 15.280 4.205 -8.160 1.00 88.44 188 LEU A C 1
ATOM 1639 O O . LEU A 1 188 ? 15.812 4.876 -7.277 1.00 88.44 188 LEU A O 1
ATOM 1643 N N . HIS A 1 189 ? 15.455 2.892 -8.271 1.00 87.38 189 HIS A N 1
ATOM 1644 C CA . HIS A 1 189 ? 16.402 2.172 -7.442 1.00 87.38 189 HIS A CA 1
ATOM 1645 C C . HIS A 1 189 ? 17.836 2.664 -7.697 1.00 87.38 189 HIS A C 1
ATOM 1647 O O . HIS A 1 189 ? 18.516 3.049 -6.745 1.00 87.38 189 HIS A O 1
ATOM 1653 N N . ALA A 1 190 ? 18.255 2.765 -8.964 1.00 87.06 190 ALA A N 1
ATOM 1654 C CA . ALA A 1 190 ? 19.558 3.320 -9.339 1.00 87.06 190 ALA A CA 1
ATOM 1655 C C . ALA A 1 190 ? 19.728 4.775 -8.863 1.00 87.06 190 ALA A C 1
ATOM 1657 O O . ALA A 1 190 ? 20.758 5.130 -8.298 1.00 87.06 190 ALA A O 1
ATOM 1658 N N . TYR A 1 191 ? 18.688 5.603 -8.984 1.00 87.12 191 TYR A N 1
ATOM 1659 C CA . TYR A 1 191 ? 18.693 6.978 -8.486 1.00 87.12 191 TYR A CA 1
ATOM 1660 C C . TYR A 1 191 ? 18.872 7.063 -6.965 1.00 87.12 191 TYR A C 1
ATOM 1662 O O . TYR A 1 191 ? 19.668 7.863 -6.469 1.00 87.12 191 TYR A O 1
ATOM 1670 N N . LYS A 1 192 ? 18.149 6.232 -6.202 1.00 85.50 192 LYS A N 1
ATOM 1671 C CA . LYS A 1 192 ? 18.293 6.162 -4.739 1.00 85.50 192 LYS A CA 1
ATOM 1672 C C . LYS A 1 192 ? 19.693 5.702 -4.339 1.00 85.50 192 LYS A C 1
ATOM 1674 O O . LYS A 1 192 ? 20.256 6.262 -3.399 1.00 85.50 192 LYS A O 1
ATOM 1679 N N . LEU A 1 193 ? 20.258 4.730 -5.057 1.00 84.31 193 LEU A N 1
ATOM 1680 C CA . LEU A 1 193 ? 21.638 4.293 -4.859 1.00 84.31 193 LEU A CA 1
ATOM 1681 C C . LEU A 1 193 ? 22.631 5.421 -5.156 1.00 84.31 193 LEU A C 1
ATOM 1683 O O . LEU A 1 193 ? 23.456 5.710 -4.300 1.00 84.31 193 LEU A O 1
ATOM 1687 N N . ASN A 1 194 ? 22.492 6.130 -6.282 1.00 84.44 194 ASN A N 1
ATOM 1688 C CA . ASN A 1 194 ? 23.325 7.289 -6.631 1.00 84.44 194 ASN A CA 1
ATOM 1689 C C . ASN A 1 194 ? 23.302 8.362 -5.538 1.00 84.44 194 ASN A C 1
ATOM 1691 O O . ASN A 1 194 ? 24.351 8.836 -5.113 1.00 84.44 194 ASN A O 1
ATOM 1695 N N . LYS A 1 195 ? 22.117 8.707 -5.020 1.00 85.38 195 LYS A N 1
ATOM 1696 C CA . LYS A 1 195 ? 21.992 9.656 -3.905 1.00 85.38 195 LYS A CA 1
ATOM 1697 C C . LYS A 1 195 ? 22.676 9.170 -2.635 1.00 85.38 195 LYS A C 1
ATOM 1699 O O . LYS A 1 195 ? 23.355 9.950 -1.975 1.00 85.38 195 LYS A O 1
ATOM 1704 N N . ARG A 1 196 ? 22.503 7.893 -2.285 1.00 83.25 196 ARG A N 1
ATOM 1705 C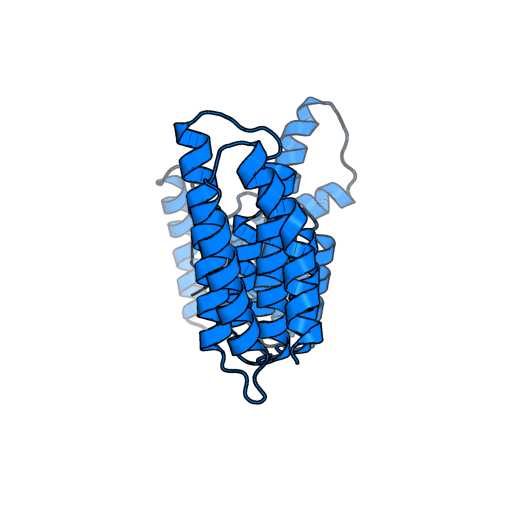 CA . ARG A 1 196 ? 23.163 7.297 -1.118 1.00 83.25 196 ARG A CA 1
ATOM 1706 C C . ARG A 1 196 ? 24.683 7.310 -1.285 1.00 83.25 196 ARG A C 1
ATOM 1708 O O . ARG A 1 196 ? 25.383 7.658 -0.343 1.00 83.25 196 ARG A O 1
ATOM 1715 N N . MET A 1 197 ? 25.175 6.989 -2.478 1.00 79.00 197 MET A N 1
ATOM 1716 C CA . MET A 1 197 ? 26.599 7.008 -2.800 1.00 79.00 197 MET A CA 1
ATOM 1717 C C . MET A 1 197 ? 27.177 8.419 -2.789 1.00 79.00 197 MET A C 1
ATOM 1719 O O . MET A 1 197 ? 28.244 8.603 -2.230 1.00 79.00 197 MET A O 1
ATOM 1723 N N . ALA A 1 198 ? 26.475 9.431 -3.300 1.00 83.06 198 ALA A N 1
ATOM 1724 C CA . ALA A 1 198 ? 26.932 10.821 -3.227 1.00 83.06 198 ALA A CA 1
ATOM 1725 C C . ALA A 1 198 ? 27.120 11.301 -1.774 1.00 83.06 198 ALA A C 1
ATOM 1727 O O . ALA A 1 198 ? 28.046 12.054 -1.482 1.00 83.06 198 ALA A O 1
ATOM 1728 N N . ILE A 1 199 ? 26.276 10.825 -0.850 1.00 82.00 199 ILE A N 1
ATOM 1729 C CA . ILE A 1 199 ? 26.434 11.076 0.591 1.00 82.00 199 ILE A CA 1
ATOM 1730 C C . ILE A 1 199 ? 27.641 10.299 1.144 1.00 82.00 199 ILE A C 1
ATOM 1732 O O . ILE A 1 199 ? 28.444 10.856 1.883 1.00 82.00 199 ILE A O 1
ATOM 1736 N N . LEU A 1 200 ? 27.804 9.024 0.772 1.00 75.44 200 LEU A N 1
ATOM 1737 C CA . LEU A 1 200 ? 28.894 8.162 1.253 1.00 75.44 200 LEU A CA 1
ATOM 1738 C C . LEU A 1 200 ? 30.266 8.480 0.638 1.00 75.44 200 LEU A C 1
ATOM 1740 O O . LEU A 1 200 ? 31.285 8.219 1.263 1.00 75.44 200 LEU A O 1
ATOM 1744 N N . GLN A 1 201 ? 30.345 9.073 -0.549 1.00 63.03 201 GLN A N 1
ATOM 1745 C CA . GLN A 1 201 ? 31.607 9.487 -1.172 1.00 63.03 201 GLN A CA 1
ATOM 1746 C C . GLN A 1 201 ? 32.314 10.596 -0.380 1.00 63.03 201 GLN A C 1
ATOM 1748 O O . GLN A 1 201 ? 33.529 10.740 -0.488 1.00 63.03 201 GLN A O 1
ATOM 1753 N N . GLN A 1 202 ? 31.598 11.302 0.503 1.00 57.50 202 GLN A N 1
ATOM 1754 C CA . GLN A 1 202 ? 32.211 12.168 1.517 1.00 57.50 202 GLN A CA 1
ATOM 1755 C C . GLN A 1 202 ? 33.038 11.378 2.557 1.00 57.50 202 GLN A C 1
ATOM 1757 O O . GLN A 1 202 ? 33.857 11.967 3.252 1.00 57.50 202 GLN A O 1
ATOM 1762 N N . SER A 1 203 ? 32.864 10.052 2.639 1.00 52.94 203 SER A N 1
ATOM 1763 C CA . SER A 1 203 ? 33.524 9.135 3.585 1.00 52.94 203 SER A CA 1
ATOM 1764 C C . SER A 1 203 ? 34.560 8.174 2.967 1.00 52.94 203 SER A C 1
ATOM 1766 O O . SER A 1 203 ? 34.923 7.199 3.611 1.00 52.94 203 SER A O 1
ATOM 1768 N N . GLN A 1 204 ? 35.087 8.466 1.766 1.00 49.59 204 GLN A N 1
ATOM 1769 C CA . GLN A 1 204 ? 36.204 7.740 1.120 1.00 49.59 204 GLN A CA 1
ATOM 1770 C C . GLN A 1 204 ? 36.012 6.212 0.992 1.00 49.59 204 GLN A C 1
ATOM 1772 O O . GLN A 1 204 ? 36.642 5.425 1.694 1.00 49.59 204 GLN A O 1
ATOM 1777 N N . MET A 1 205 ? 35.208 5.773 0.019 1.00 53.12 205 MET A N 1
ATOM 1778 C CA . MET A 1 205 ? 35.209 4.378 -0.443 1.00 53.12 205 MET A CA 1
ATOM 1779 C C . MET A 1 205 ? 35.282 4.312 -1.973 1.00 53.12 205 MET A C 1
ATOM 1781 O O . MET A 1 205 ? 34.534 5.001 -2.667 1.00 53.12 205 MET A O 1
ATOM 1785 N N . SER A 1 206 ? 36.191 3.485 -2.493 1.00 57.69 206 SER A N 1
ATOM 1786 C CA . SER A 1 206 ? 36.283 3.125 -3.912 1.00 57.69 206 SER A CA 1
ATOM 1787 C C . SER A 1 206 ? 35.151 2.166 -4.287 1.00 57.69 206 SER A C 1
ATOM 1789 O O . SER A 1 206 ? 34.952 1.168 -3.599 1.00 57.69 206 SER A O 1
ATOM 1791 N N . LEU A 1 207 ? 34.427 2.464 -5.366 1.00 59.19 207 LEU A N 1
ATOM 1792 C CA . LEU A 1 207 ? 33.324 1.633 -5.859 1.00 59.19 207 LEU A CA 1
ATOM 1793 C C . LEU A 1 207 ? 33.841 0.502 -6.749 1.00 59.19 207 LEU A C 1
ATOM 1795 O O . LEU A 1 207 ? 34.706 0.730 -7.593 1.00 59.19 207 LEU A O 1
ATOM 1799 N N . GLU A 1 208 ? 33.269 -0.689 -6.597 1.00 69.31 208 GLU A N 1
ATOM 1800 C CA . GLU A 1 208 ? 33.498 -1.812 -7.510 1.00 69.31 208 GLU A CA 1
ATOM 1801 C C . GLU A 1 208 ? 32.847 -1.540 -8.887 1.00 69.31 208 GLU A C 1
ATOM 1803 O O . GLU A 1 208 ? 31.848 -0.820 -8.999 1.00 69.31 208 GLU A O 1
ATOM 1808 N 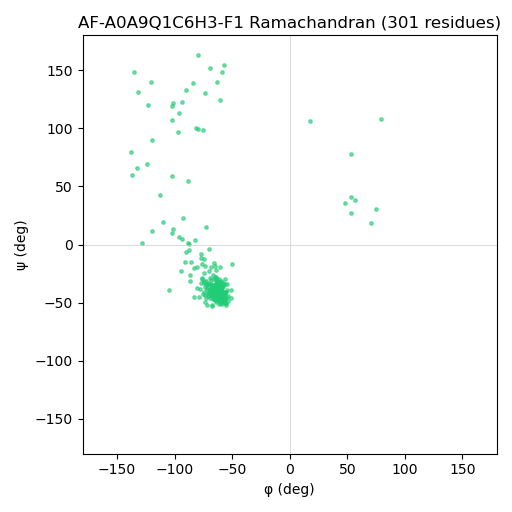N . GLU A 1 209 ? 33.394 -2.113 -9.967 1.00 64.50 209 GLU A N 1
ATOM 1809 C CA . GLU A 1 209 ? 32.928 -1.872 -11.349 1.00 64.50 209 GLU A CA 1
ATOM 1810 C C . GLU A 1 209 ? 31.464 -2.296 -11.585 1.00 64.50 209 GLU A C 1
ATOM 1812 O O . GLU A 1 209 ? 30.723 -1.651 -12.344 1.00 64.50 209 GLU A O 1
ATOM 1817 N N . ASP A 1 210 ? 31.019 -3.354 -10.905 1.00 63.84 210 ASP A N 1
ATOM 1818 C CA . ASP A 1 210 ? 29.638 -3.833 -10.966 1.00 63.84 210 ASP A CA 1
ATOM 1819 C C . ASP A 1 210 ? 28.669 -2.858 -10.289 1.00 63.84 210 ASP A C 1
ATOM 1821 O O . ASP A 1 210 ? 27.588 -2.581 -10.822 1.00 63.84 210 ASP A O 1
ATOM 1825 N N . GLU A 1 211 ? 29.071 -2.252 -9.170 1.00 66.25 211 GLU A N 1
ATOM 1826 C CA . GLU A 1 211 ? 28.286 -1.212 -8.506 1.00 66.25 211 GLU A CA 1
ATOM 1827 C C . GLU A 1 211 ? 28.186 0.035 -9.387 1.00 66.25 211 GLU A C 1
ATOM 1829 O O . GLU A 1 211 ? 27.086 0.542 -9.614 1.00 66.25 211 GLU A O 1
ATOM 1834 N N . ALA A 1 212 ? 29.297 0.475 -9.985 1.00 66.94 212 ALA A N 1
ATOM 1835 C CA . ALA A 1 212 ? 29.310 1.593 -10.929 1.00 66.94 212 ALA A CA 1
ATOM 1836 C C . ALA A 1 212 ? 28.382 1.357 -12.138 1.00 66.94 212 ALA A C 1
ATOM 1838 O O . ALA A 1 212 ? 27.698 2.269 -12.610 1.00 66.94 212 ALA A O 1
ATOM 1839 N N . SER A 1 213 ? 28.304 0.117 -12.618 1.00 68.31 213 SER A N 1
ATOM 1840 C CA . SER A 1 213 ? 27.414 -0.273 -13.716 1.00 68.31 213 SER A CA 1
ATOM 1841 C C . SER A 1 213 ? 25.935 -0.301 -13.309 1.00 68.31 213 SER A C 1
ATOM 1843 O O . SER A 1 213 ? 25.058 0.049 -14.108 1.00 68.31 213 SER A O 1
ATOM 1845 N N . LEU A 1 214 ? 25.628 -0.687 -12.068 1.00 73.12 214 LEU A N 1
ATOM 1846 C CA . LEU A 1 214 ? 24.272 -0.624 -11.512 1.00 73.12 214 LEU A CA 1
ATOM 1847 C C . LEU A 1 214 ? 23.800 0.824 -11.339 1.00 73.12 214 LEU A C 1
ATOM 1849 O O . LEU A 1 214 ? 22.649 1.133 -11.659 1.00 73.12 214 LEU A O 1
ATOM 1853 N N . LEU A 1 215 ? 24.698 1.717 -10.918 1.00 71.38 215 LEU A N 1
ATOM 1854 C CA . LEU A 1 215 ? 24.446 3.156 -10.784 1.00 71.38 215 LEU A CA 1
ATOM 1855 C C . LEU A 1 215 ? 24.075 3.824 -12.120 1.00 71.38 215 LEU A C 1
ATOM 1857 O O . LEU A 1 215 ? 23.272 4.757 -12.139 1.00 71.38 215 LEU A O 1
ATOM 1861 N N . LYS A 1 216 ? 24.581 3.300 -13.244 1.00 76.56 216 LYS A N 1
ATOM 1862 C CA . LYS A 1 216 ? 24.221 3.727 -14.611 1.00 76.56 216 LYS A CA 1
ATOM 1863 C C . LYS A 1 216 ? 22.924 3.104 -15.148 1.00 76.56 216 LYS A C 1
ATOM 1865 O O . LYS A 1 216 ? 22.576 3.304 -16.308 1.00 76.56 216 LYS A O 1
ATOM 1870 N N . GLY A 1 217 ? 22.197 2.323 -14.345 1.00 82.88 217 GLY A N 1
ATOM 1871 C CA . GLY A 1 217 ? 20.909 1.755 -14.751 1.00 82.88 217 GLY A CA 1
ATOM 1872 C C . GLY A 1 217 ? 21.008 0.579 -15.732 1.00 82.88 217 GLY A C 1
ATOM 1873 O O . GLY A 1 217 ? 20.086 0.362 -16.518 1.00 82.88 217 GLY A O 1
ATOM 1874 N N . LYS A 1 218 ? 22.082 -0.226 -15.683 1.00 86.12 218 LYS A N 1
ATOM 1875 C CA . LYS A 1 218 ? 22.248 -1.429 -16.532 1.00 86.12 218 LYS A CA 1
ATOM 1876 C C . LYS A 1 218 ? 21.035 -2.369 -16.493 1.00 86.12 218 LYS A C 1
ATOM 1878 O O . LYS A 1 218 ? 20.632 -2.894 -17.528 1.00 86.12 218 LYS A O 1
ATOM 1883 N N . LEU A 1 219 ? 20.418 -2.552 -15.322 1.00 86.31 219 LEU A N 1
ATOM 1884 C CA . LEU A 1 219 ? 19.195 -3.352 -15.190 1.00 86.31 219 LEU A CA 1
ATOM 1885 C C . LEU A 1 219 ? 18.035 -2.749 -15.989 1.00 86.31 219 LEU A C 1
ATOM 1887 O O . LEU A 1 219 ? 17.377 -3.474 -16.725 1.00 86.31 219 LEU A O 1
ATOM 1891 N N . ALA A 1 220 ? 17.836 -1.431 -15.933 1.00 90.00 220 ALA A N 1
ATOM 1892 C CA . ALA A 1 220 ? 16.809 -0.753 -16.720 1.00 90.00 220 ALA A CA 1
ATOM 1893 C C . ALA A 1 220 ? 17.041 -0.937 -18.234 1.00 90.00 220 ALA A C 1
ATOM 1895 O O . ALA A 1 220 ? 16.094 -1.239 -18.959 1.00 90.00 220 ALA A O 1
ATOM 1896 N N . LYS A 1 221 ? 18.298 -0.885 -18.708 1.00 89.44 221 LYS A N 1
ATOM 1897 C CA . LYS A 1 221 ? 18.643 -1.218 -20.107 1.00 89.44 221 LYS A CA 1
ATOM 1898 C C . LYS A 1 221 ? 18.233 -2.647 -20.486 1.00 89.44 221 LYS A C 1
ATOM 1900 O O . LYS A 1 221 ? 17.677 -2.872 -21.559 1.00 89.44 221 LYS A O 1
ATOM 1905 N N . LEU A 1 222 ? 18.467 -3.625 -19.608 1.00 90.06 222 LEU A N 1
ATOM 1906 C CA . LEU A 1 222 ? 18.040 -5.014 -19.837 1.00 90.06 222 LEU A CA 1
ATOM 1907 C C . LEU A 1 222 ? 16.511 -5.150 -19.870 1.00 90.06 222 LEU A C 1
ATOM 1909 O O . LEU A 1 222 ? 15.971 -5.879 -20.709 1.00 90.06 222 LEU A O 1
ATOM 1913 N N . VAL A 1 223 ? 15.803 -4.431 -18.994 1.00 91.06 223 VAL A N 1
ATOM 1914 C CA . VAL A 1 223 ? 14.334 -4.381 -19.002 1.00 91.06 223 VAL A CA 1
ATOM 1915 C C . VAL A 1 223 ? 13.824 -3.816 -20.322 1.00 91.06 223 VAL A C 1
ATOM 1917 O O . VAL A 1 223 ? 12.955 -4.418 -20.939 1.00 91.06 223 VAL A O 1
ATOM 1920 N N . TYR A 1 224 ? 14.408 -2.721 -20.803 1.00 91.44 224 TYR A N 1
ATOM 1921 C CA . TYR A 1 224 ? 14.053 -2.140 -22.093 1.00 91.44 224 TYR A CA 1
ATOM 1922 C C . TYR A 1 224 ? 14.268 -3.129 -23.253 1.00 91.44 224 TYR A C 1
ATOM 1924 O O . TYR A 1 224 ? 13.329 -3.425 -23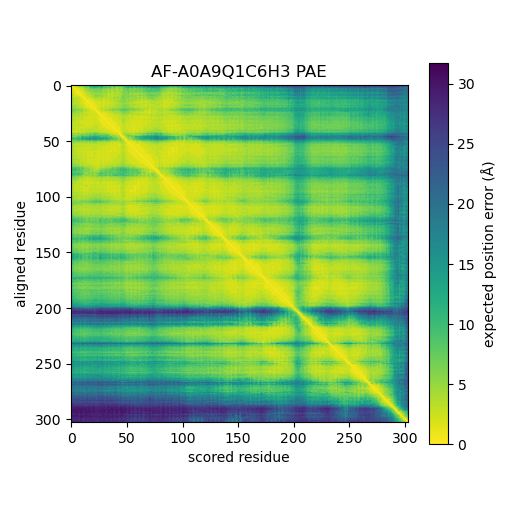.989 1.00 91.44 224 TYR A O 1
ATOM 1932 N N . LYS A 1 225 ? 15.448 -3.755 -23.357 1.00 91.19 225 LYS A N 1
ATOM 1933 C CA . LYS A 1 225 ? 15.733 -4.749 -24.411 1.00 91.19 225 LYS A CA 1
ATOM 1934 C C . LYS A 1 225 ? 14.795 -5.959 -24.364 1.00 91.19 225 LYS A C 1
ATOM 1936 O O . LYS A 1 225 ? 14.412 -6.492 -25.403 1.00 91.19 225 LYS A O 1
ATOM 1941 N N . SER A 1 226 ? 14.419 -6.418 -23.171 1.00 91.06 226 SER A N 1
ATOM 1942 C CA . SER A 1 226 ? 13.446 -7.511 -23.027 1.00 91.06 226 SER A CA 1
ATOM 1943 C C . SER A 1 226 ? 12.015 -7.078 -23.356 1.00 91.06 226 SER A C 1
ATOM 1945 O O . SER A 1 226 ? 11.284 -7.856 -23.968 1.00 91.06 226 SER A O 1
ATOM 1947 N N . ALA A 1 227 ? 11.644 -5.832 -23.055 1.00 90.31 227 ALA A N 1
ATOM 1948 C CA . ALA A 1 227 ? 10.372 -5.251 -23.465 1.00 90.31 227 ALA A CA 1
ATOM 1949 C C . ALA A 1 227 ? 10.256 -5.146 -24.994 1.00 90.31 227 ALA A C 1
ATOM 1951 O O . ALA A 1 227 ? 9.202 -5.472 -25.533 1.00 90.31 227 ALA A O 1
ATOM 1952 N N . LEU A 1 228 ? 11.334 -4.774 -25.699 1.00 89.38 228 LEU A N 1
ATOM 1953 C CA . LEU A 1 228 ? 11.360 -4.742 -27.169 1.00 89.38 228 LEU A CA 1
ATOM 1954 C C . LEU A 1 228 ? 11.144 -6.126 -27.786 1.00 89.38 228 LEU A C 1
ATOM 1956 O O . LEU A 1 228 ? 10.391 -6.264 -28.743 1.00 89.38 228 LEU A O 1
ATOM 1960 N N . LYS A 1 229 ? 11.746 -7.172 -27.205 1.00 89.19 229 LYS A N 1
ATOM 1961 C CA . LYS A 1 229 ? 11.515 -8.557 -27.652 1.00 89.19 229 LYS A CA 1
ATOM 1962 C C . LYS A 1 229 ? 10.060 -8.992 -27.473 1.00 89.19 229 LYS A C 1
ATOM 1964 O O . LYS A 1 229 ? 9.567 -9.791 -28.260 1.00 89.19 229 LYS A O 1
ATOM 1969 N N . ALA A 1 230 ? 9.390 -8.498 -26.433 1.00 88.25 230 ALA A N 1
ATOM 1970 C CA . ALA A 1 230 ? 7.989 -8.810 -26.170 1.00 88.25 230 ALA A CA 1
ATOM 1971 C C . ALA A 1 230 ? 7.022 -7.973 -27.030 1.00 88.25 230 ALA A C 1
ATOM 1973 O O . ALA A 1 230 ? 5.979 -8.478 -27.439 1.00 88.25 230 ALA A O 1
ATOM 1974 N N . ILE A 1 231 ? 7.341 -6.697 -27.283 1.00 87.81 231 ILE A N 1
ATOM 1975 C CA . ILE A 1 231 ? 6.489 -5.735 -28.001 1.00 87.81 231 ILE A CA 1
ATOM 1976 C C . ILE A 1 231 ? 7.357 -4.903 -28.971 1.00 87.81 231 ILE A C 1
ATOM 1978 O O . ILE A 1 231 ? 7.701 -3.759 -28.658 1.00 87.81 231 ILE A O 1
ATOM 1982 N N . PRO A 1 232 ? 7.716 -5.450 -30.147 1.00 80.94 232 PRO A N 1
ATOM 1983 C CA . PRO A 1 232 ? 8.684 -4.815 -31.044 1.00 80.94 232 PRO A CA 1
ATOM 1984 C C . PRO A 1 232 ? 8.138 -3.579 -31.780 1.00 80.94 232 PRO A C 1
ATOM 1986 O O . PRO A 1 232 ? 8.813 -2.551 -31.821 1.00 80.94 232 PRO A O 1
ATOM 1989 N N . ASP A 1 233 ? 6.906 -3.628 -32.298 1.00 79.38 233 ASP A N 1
ATOM 1990 C CA . ASP A 1 233 ? 6.438 -2.680 -33.331 1.00 79.38 233 ASP A CA 1
ATOM 1991 C C . ASP A 1 233 ? 5.802 -1.375 -32.820 1.00 79.38 233 ASP A C 1
ATOM 1993 O O . ASP A 1 233 ? 5.329 -0.544 -33.606 1.00 79.38 233 ASP A O 1
ATOM 1997 N N . ASN A 1 234 ? 5.741 -1.172 -31.502 1.00 84.88 234 ASN A N 1
ATOM 1998 C CA . ASN A 1 234 ? 5.016 -0.044 -30.924 1.00 84.88 234 ASN A CA 1
ATOM 1999 C C . ASN A 1 234 ? 5.940 1.144 -30.599 1.00 84.88 234 ASN A C 1
ATOM 2001 O O . ASN A 1 234 ? 6.524 1.215 -29.517 1.00 84.88 234 ASN A O 1
ATOM 2005 N N . ILE A 1 235 ? 6.002 2.128 -31.506 1.00 82.88 235 ILE A N 1
ATOM 2006 C CA . ILE A 1 235 ? 6.752 3.382 -31.296 1.00 82.88 235 ILE A CA 1
ATOM 2007 C C . ILE A 1 235 ? 6.271 4.115 -30.043 1.00 82.88 235 ILE A C 1
ATOM 2009 O O . ILE A 1 235 ? 7.084 4.532 -29.227 1.00 82.88 235 ILE A O 1
ATOM 2013 N N . GLN A 1 236 ? 4.956 4.257 -29.854 1.00 85.50 236 GLN A N 1
ATOM 2014 C CA . GLN A 1 236 ? 4.404 5.004 -28.721 1.00 85.50 236 GLN A CA 1
ATOM 2015 C C . GLN A 1 236 ? 4.835 4.398 -27.380 1.00 85.50 236 GLN A C 1
ATOM 2017 O O . GLN A 1 236 ? 5.071 5.126 -26.418 1.00 85.50 236 GLN A O 1
ATOM 2022 N N . PHE A 1 237 ? 4.970 3.075 -27.324 1.00 87.31 237 PHE A N 1
ATOM 2023 C CA . PHE A 1 237 ? 5.494 2.359 -26.166 1.00 87.31 237 PHE A CA 1
ATOM 2024 C C . PHE A 1 237 ? 6.991 2.631 -25.945 1.00 87.31 237 PHE A C 1
ATOM 2026 O O . PHE A 1 237 ? 7.388 2.947 -24.826 1.00 87.31 237 PHE A O 1
ATOM 2033 N N . ARG A 1 238 ? 7.813 2.626 -27.002 1.00 86.69 238 ARG A N 1
ATOM 2034 C CA . ARG A 1 238 ? 9.233 3.028 -26.923 1.00 86.69 238 ARG A CA 1
ATOM 2035 C C . ARG A 1 238 ? 9.401 4.468 -26.426 1.00 86.69 238 ARG A C 1
ATOM 2037 O O . ARG A 1 238 ? 10.217 4.736 -25.547 1.00 86.69 238 ARG A O 1
ATOM 2044 N N . LEU A 1 239 ? 8.544 5.379 -26.892 1.00 85.69 239 LEU A N 1
ATOM 2045 C CA . LEU A 1 239 ? 8.515 6.771 -26.435 1.00 85.69 239 LEU A CA 1
ATOM 2046 C C . LEU A 1 239 ? 8.146 6.917 -24.957 1.00 85.69 239 LEU A C 1
ATOM 2048 O O . LEU A 1 239 ? 8.558 7.888 -24.324 1.00 85.69 239 LEU A O 1
ATOM 2052 N N . GLN A 1 240 ? 7.378 5.986 -24.382 1.00 87.94 240 GLN A N 1
ATOM 2053 C CA . GLN A 1 240 ? 7.124 5.996 -22.940 1.00 87.94 240 GLN A CA 1
ATOM 2054 C C . GLN A 1 240 ? 8.414 5.738 -22.155 1.00 87.94 240 GLN A C 1
ATOM 2056 O O . GLN A 1 240 ? 8.642 6.427 -21.163 1.00 87.94 240 GLN A O 1
ATOM 2061 N N . PHE A 1 241 ? 9.282 4.826 -22.610 1.00 88.31 241 PHE A N 1
ATOM 2062 C CA . PHE A 1 241 ? 10.594 4.625 -21.985 1.00 88.31 241 PHE A CA 1
ATOM 2063 C C . PHE A 1 241 ? 11.470 5.865 -22.104 1.00 88.31 241 PHE A C 1
ATOM 2065 O O . PHE A 1 241 ? 12.020 6.280 -21.089 1.00 88.31 241 PHE A O 1
ATOM 2072 N N . ALA A 1 242 ? 11.520 6.493 -23.286 1.00 86.44 242 ALA A N 1
ATOM 2073 C CA . ALA A 1 242 ? 12.263 7.736 -23.492 1.00 86.44 242 ALA A CA 1
ATOM 2074 C C . ALA A 1 242 ? 11.811 8.818 -22.495 1.00 86.44 242 ALA A C 1
ATOM 2076 O O . ALA A 1 242 ? 12.621 9.322 -21.718 1.00 86.44 242 ALA A O 1
ATOM 2077 N N . LYS A 1 243 ? 10.498 9.082 -22.413 1.00 87.31 243 LYS A N 1
ATOM 2078 C CA . LYS A 1 243 ? 9.920 10.051 -21.466 1.00 87.31 243 LYS A CA 1
ATOM 2079 C C . LYS A 1 243 ? 10.304 9.764 -20.016 1.00 87.31 243 LYS A C 1
ATOM 2081 O O . LYS A 1 243 ? 10.687 10.691 -19.315 1.00 87.31 243 LYS A O 1
ATOM 2086 N N . ILE A 1 244 ? 10.220 8.501 -19.585 1.00 87.69 244 ILE A N 1
ATOM 2087 C CA . ILE A 1 244 ? 10.601 8.095 -18.224 1.00 87.69 244 ILE A CA 1
ATOM 2088 C C . ILE A 1 244 ? 12.102 8.291 -18.012 1.00 87.69 244 ILE A C 1
ATOM 2090 O O . ILE A 1 244 ? 12.505 8.809 -16.979 1.00 87.69 244 ILE A O 1
ATOM 2094 N N . SER A 1 245 ? 12.943 7.891 -18.967 1.00 86.94 245 SER A N 1
ATOM 2095 C CA . SER A 1 245 ? 14.390 8.050 -18.831 1.00 86.94 245 SER A CA 1
ATOM 2096 C C . SER A 1 245 ? 14.790 9.517 -18.739 1.00 86.94 245 SER A C 1
ATOM 2098 O O . SER A 1 245 ? 15.620 9.839 -17.901 1.00 86.94 245 SER A O 1
ATOM 2100 N N . GLU A 1 246 ? 14.149 10.422 -19.479 1.00 85.19 246 GLU A N 1
ATOM 2101 C CA . GLU A 1 246 ? 14.452 11.851 -19.391 1.00 85.19 246 GLU A CA 1
ATOM 2102 C C . GLU A 1 246 ? 14.006 12.524 -18.068 1.00 85.19 246 GLU A C 1
ATOM 2104 O O . GLU A 1 246 ? 14.229 13.727 -17.903 1.00 85.19 246 GLU A O 1
ATOM 2109 N N . GLU A 1 247 ? 13.334 11.810 -17.154 1.00 84.06 247 GLU A N 1
ATOM 2110 C CA . GLU A 1 247 ? 13.055 12.280 -15.782 1.00 84.06 247 GLU A CA 1
ATOM 2111 C C . GLU A 1 247 ? 14.299 12.180 -14.874 1.00 84.06 247 GLU A C 1
ATOM 2113 O O . GLU A 1 247 ? 14.295 12.720 -13.767 1.00 84.06 247 GLU A O 1
ATOM 2118 N N . PHE A 1 248 ? 15.359 11.494 -15.318 1.00 83.00 248 PHE A N 1
ATOM 2119 C CA . PHE A 1 248 ? 16.570 11.228 -14.543 1.00 83.00 248 PHE A CA 1
ATOM 2120 C C . PHE A 1 248 ? 17.809 11.815 -15.235 1.00 83.00 248 PHE A C 1
ATOM 2122 O O . PHE A 1 248 ? 17.965 11.717 -16.445 1.00 83.00 248 PHE A O 1
ATOM 2129 N N . ASP A 1 249 ? 18.736 12.397 -14.471 1.00 81.12 249 ASP A N 1
ATOM 2130 C CA . ASP A 1 249 ? 19.894 13.087 -15.066 1.00 81.12 249 ASP A CA 1
ATOM 2131 C C . ASP A 1 249 ? 20.977 12.128 -15.593 1.00 81.12 249 ASP A C 1
ATOM 2133 O O . ASP A 1 249 ? 21.693 12.444 -16.543 1.00 81.12 249 ASP A O 1
ATOM 2137 N N . PHE A 1 250 ? 21.104 10.949 -14.975 1.00 81.75 250 PHE A N 1
ATOM 2138 C CA . PHE A 1 250 ? 22.171 9.971 -15.235 1.00 81.75 250 PHE A CA 1
ATOM 2139 C C . PHE A 1 250 ? 21.858 8.994 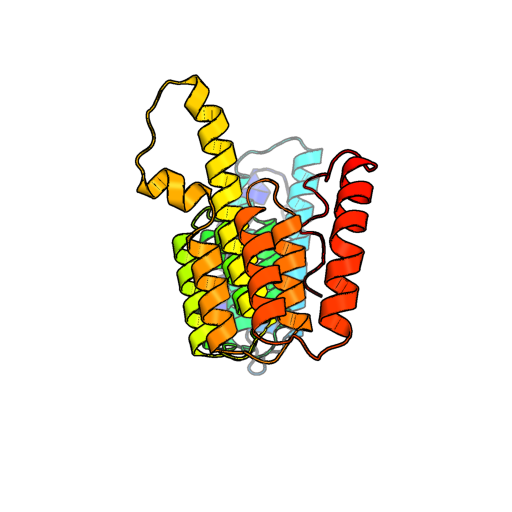-16.382 1.00 81.75 250 PHE A C 1
ATOM 2141 O O . PHE A 1 250 ? 22.652 8.107 -16.678 1.00 81.75 250 PHE A O 1
ATOM 2148 N N . THR A 1 251 ? 20.693 9.122 -17.011 1.00 83.94 251 THR A N 1
ATOM 2149 C CA . THR A 1 251 ? 20.145 8.173 -17.995 1.00 83.94 251 THR A CA 1
ATOM 2150 C C . THR A 1 251 ? 20.328 8.638 -19.439 1.00 83.94 251 THR A C 1
ATOM 2152 O O . THR A 1 251 ? 19.725 8.045 -20.328 1.00 83.94 251 THR A O 1
ATOM 2155 N N . ARG A 1 252 ? 21.162 9.657 -19.699 1.00 82.19 252 ARG A N 1
ATOM 2156 C CA . ARG A 1 252 ? 21.422 10.176 -21.058 1.00 82.19 252 ARG A CA 1
ATOM 2157 C C . ARG A 1 252 ? 21.864 9.075 -22.024 1.00 82.19 252 ARG A C 1
ATOM 2159 O O . ARG A 1 252 ? 21.299 8.922 -23.096 1.00 82.19 252 ARG A O 1
ATOM 2166 N N . ASP A 1 253 ? 22.770 8.212 -21.581 1.00 85.06 253 ASP A N 1
ATOM 2167 C CA . ASP A 1 253 ? 23.214 7.068 -22.382 1.00 85.06 253 ASP A CA 1
ATOM 2168 C C . ASP A 1 253 ? 22.049 6.120 -22.730 1.00 85.06 253 ASP A C 1
ATOM 2170 O O . ASP A 1 253 ? 22.033 5.509 -23.790 1.00 85.06 253 ASP A O 1
ATOM 2174 N N . ILE A 1 254 ? 21.061 5.981 -21.835 1.00 85.88 254 ILE A N 1
ATOM 2175 C CA . ILE A 1 254 ? 19.866 5.154 -22.066 1.00 85.88 254 ILE A CA 1
ATOM 2176 C C . ILE A 1 254 ? 18.911 5.859 -23.034 1.00 85.88 254 ILE A C 1
ATOM 2178 O O . ILE A 1 254 ? 18.361 5.205 -23.913 1.00 85.88 254 ILE A O 1
ATOM 2182 N N . THR A 1 255 ? 18.696 7.172 -22.882 1.00 84.88 255 THR A N 1
ATOM 2183 C CA . THR A 1 255 ? 17.835 7.932 -23.802 1.00 84.88 255 THR A CA 1
ATOM 2184 C C . THR A 1 255 ? 18.374 7.869 -25.220 1.00 84.88 255 THR A C 1
ATOM 2186 O O . THR A 1 255 ? 17.601 7.676 -26.153 1.00 84.88 255 THR A O 1
ATOM 2189 N N . ASP A 1 256 ? 19.688 8.007 -25.372 1.00 85.56 256 ASP A N 1
ATOM 2190 C CA . ASP A 1 256 ? 20.354 8.048 -26.668 1.00 85.56 256 ASP A CA 1
ATOM 2191 C C . ASP A 1 256 ? 20.228 6.689 -27.368 1.00 85.56 256 ASP A C 1
ATOM 2193 O O . ASP A 1 256 ? 19.722 6.639 -28.485 1.00 85.56 256 ASP A O 1
ATOM 2197 N N . GLU A 1 257 ? 20.501 5.592 -26.649 1.00 86.88 257 GLU A N 1
ATOM 2198 C CA . GLU A 1 257 ? 20.260 4.223 -27.130 1.00 86.88 257 GLU A CA 1
ATOM 2199 C C . GLU A 1 257 ? 18.796 3.992 -27.553 1.00 86.88 257 GLU A C 1
ATOM 2201 O O . GLU A 1 257 ? 18.543 3.378 -28.585 1.00 86.88 257 GLU A O 1
ATOM 2206 N N . ILE A 1 258 ? 17.808 4.500 -26.800 1.00 86.88 258 ILE A N 1
ATOM 2207 C CA . ILE A 1 258 ? 16.385 4.355 -27.166 1.00 86.88 258 ILE A CA 1
ATOM 2208 C C . ILE A 1 258 ? 16.077 5.065 -28.494 1.00 86.88 258 ILE A C 1
ATOM 2210 O O . ILE A 1 258 ? 15.299 4.551 -29.301 1.00 86.88 258 ILE A O 1
ATOM 2214 N N . TYR A 1 259 ? 16.647 6.252 -28.719 1.00 85.38 259 TYR A N 1
ATOM 2215 C CA . TYR A 1 259 ? 16.449 7.005 -29.958 1.00 85.38 259 TYR A CA 1
ATOM 2216 C C . TYR A 1 259 ? 17.180 6.371 -31.149 1.00 85.38 259 TYR A C 1
ATOM 2218 O O . TYR A 1 259 ? 16.617 6.340 -32.244 1.00 85.38 259 TYR A O 1
ATOM 2226 N N . ASP A 1 260 ? 18.374 5.823 -30.933 1.00 87.06 260 ASP A N 1
ATOM 2227 C CA . ASP A 1 260 ? 19.128 5.100 -31.960 1.00 87.06 260 ASP A CA 1
ATOM 2228 C C . ASP A 1 260 ? 18.402 3.805 -32.367 1.00 87.06 260 ASP A C 1
ATOM 2230 O O . ASP A 1 260 ? 18.220 3.541 -33.556 1.00 87.06 260 ASP A O 1
ATOM 2234 N N . ASP A 1 261 ? 17.868 3.053 -31.397 1.00 85.62 261 ASP A N 1
ATOM 2235 C CA . ASP A 1 261 ? 17.041 1.865 -31.651 1.00 85.62 261 ASP A CA 1
ATOM 2236 C C . ASP A 1 261 ? 15.739 2.216 -32.398 1.00 85.62 261 ASP A C 1
ATOM 2238 O O . ASP A 1 261 ? 15.246 1.445 -33.223 1.00 85.62 261 ASP A O 1
ATOM 2242 N N . LEU A 1 262 ? 15.147 3.384 -32.119 1.00 84.25 262 LEU A N 1
ATOM 2243 C CA . LEU A 1 262 ? 13.967 3.881 -32.836 1.00 84.25 262 LEU A CA 1
ATOM 2244 C C . LEU A 1 262 ? 14.269 4.197 -34.306 1.00 84.25 262 LEU A C 1
ATOM 2246 O O . LEU A 1 262 ? 13.439 3.902 -35.168 1.00 84.25 262 LEU A O 1
ATOM 2250 N N . LEU A 1 263 ? 15.433 4.788 -34.583 1.00 84.12 263 LEU A N 1
ATOM 2251 C CA . LEU A 1 263 ? 15.904 5.073 -35.938 1.00 84.12 263 LEU A CA 1
ATOM 2252 C C . LEU A 1 263 ? 16.206 3.797 -36.723 1.00 84.12 263 LEU A C 1
ATOM 2254 O O . LEU A 1 263 ? 15.839 3.709 -37.892 1.00 84.12 263 LEU A O 1
ATOM 2258 N N . ALA A 1 264 ? 16.844 2.818 -36.079 1.00 84.69 264 ALA A N 1
ATOM 2259 C CA . ALA A 1 264 ? 17.203 1.553 -36.708 1.00 84.69 264 ALA A CA 1
ATOM 2260 C C . ALA A 1 264 ? 15.968 0.724 -37.096 1.00 84.69 264 ALA A C 1
ATOM 2262 O O . ALA A 1 264 ? 15.896 0.209 -38.210 1.00 84.69 264 ALA A O 1
ATOM 2263 N N . ASP A 1 265 ? 14.978 0.629 -36.204 1.00 81.62 265 ASP A N 1
ATOM 2264 C CA . ASP A 1 265 ? 13.821 -0.249 -36.415 1.00 81.62 265 ASP A CA 1
ATOM 2265 C C . ASP A 1 265 ? 12.684 0.415 -37.212 1.00 81.62 265 ASP A C 1
ATOM 2267 O O . ASP A 1 265 ? 11.876 -0.272 -37.845 1.00 81.62 265 ASP A O 1
ATOM 2271 N N . HIS A 1 266 ? 12.563 1.748 -37.167 1.00 79.81 266 HIS A N 1
ATOM 2272 C CA . HIS A 1 266 ? 11.449 2.485 -37.777 1.00 79.81 266 HIS A CA 1
ATOM 2273 C C . HIS A 1 266 ? 11.882 3.765 -38.525 1.00 79.81 266 HIS A C 1
ATOM 2275 O O . HIS A 1 266 ? 11.375 4.851 -38.206 1.00 79.81 266 HIS A O 1
ATOM 2281 N N . PRO A 1 267 ? 12.747 3.654 -39.553 1.00 79.50 267 PRO A N 1
ATOM 2282 C CA . PRO A 1 267 ? 13.221 4.804 -40.328 1.00 79.50 267 PRO A CA 1
ATOM 2283 C C . PRO A 1 267 ? 12.117 5.449 -41.181 1.00 79.50 267 PRO A C 1
ATOM 2285 O O . PRO A 1 267 ? 12.109 6.664 -41.366 1.00 79.50 267 PRO A O 1
ATOM 2288 N N . ASP A 1 268 ? 11.142 4.664 -41.644 1.00 78.94 268 ASP A N 1
ATOM 2289 C CA . ASP A 1 268 ? 10.135 5.120 -42.616 1.00 78.94 268 ASP A CA 1
ATOM 2290 C C . ASP A 1 268 ? 8.909 5.785 -41.970 1.00 78.94 268 ASP A C 1
ATOM 2292 O O . ASP A 1 268 ? 8.010 6.270 -42.657 1.00 78.94 268 ASP A O 1
ATOM 2296 N N . LYS A 1 269 ? 8.822 5.793 -40.634 1.00 80.31 269 LYS A N 1
ATOM 2297 C CA . LYS A 1 269 ? 7.641 6.286 -39.916 1.00 80.31 269 LYS A CA 1
ATOM 2298 C C . LYS A 1 269 ? 7.816 7.761 -39.537 1.00 80.31 269 LYS A C 1
ATOM 2300 O O . LYS A 1 269 ? 8.711 8.119 -38.774 1.00 80.31 269 LYS A O 1
ATOM 2305 N N . GLU A 1 270 ? 6.892 8.612 -39.985 1.00 80.31 270 GLU A N 1
ATOM 2306 C CA . GLU A 1 270 ? 6.886 10.069 -39.734 1.00 80.31 270 GLU A CA 1
ATOM 2307 C C . GLU A 1 270 ? 6.968 10.437 -38.241 1.00 80.31 270 GLU A C 1
ATOM 2309 O O . GLU A 1 270 ? 7.596 11.425 -37.852 1.00 80.31 270 GLU A O 1
ATOM 2314 N N . LEU A 1 271 ? 6.357 9.616 -37.381 1.00 78.81 271 LEU A N 1
ATOM 2315 C CA . LEU A 1 271 ? 6.370 9.805 -35.929 1.00 78.81 271 LEU A CA 1
ATOM 2316 C C . LEU A 1 271 ? 7.788 9.746 -35.340 1.00 78.81 271 LEU A C 1
ATOM 2318 O O . LEU A 1 271 ? 8.066 10.478 -34.391 1.00 78.81 271 LEU A O 1
ATOM 2322 N N . THR A 1 272 ? 8.682 8.925 -35.900 1.00 78.50 272 THR A N 1
ATOM 2323 C CA . THR A 1 272 ? 10.077 8.798 -35.452 1.00 78.50 272 THR A CA 1
ATOM 2324 C C . THR A 1 272 ? 10.826 10.115 -35.664 1.00 78.50 272 THR A C 1
ATOM 2326 O O . THR A 1 272 ? 11.409 10.668 -34.729 1.00 78.50 272 THR A O 1
ATOM 2329 N N . TRP A 1 273 ? 10.722 10.683 -36.867 1.00 79.69 273 TRP A N 1
ATOM 2330 C CA . TRP A 1 273 ? 11.364 11.947 -37.234 1.00 79.69 273 TRP A CA 1
ATOM 2331 C C . TRP A 1 273 ? 10.798 13.147 -36.475 1.00 79.69 273 TRP A C 1
ATOM 2333 O O . TRP A 1 273 ? 11.557 14.007 -36.030 1.00 79.69 273 TRP A O 1
ATOM 2343 N N . ASN A 1 274 ? 9.481 13.181 -36.251 1.00 81.56 274 ASN A N 1
ATOM 2344 C CA . ASN A 1 274 ? 8.841 14.232 -35.457 1.00 81.56 274 ASN A CA 1
ATOM 2345 C C . ASN A 1 274 ? 9.382 14.259 -34.017 1.00 81.56 274 ASN A C 1
ATOM 2347 O O . ASN A 1 274 ? 9.671 15.322 -33.470 1.00 81.56 274 ASN A O 1
ATOM 2351 N N . VAL A 1 275 ? 9.569 13.091 -33.401 1.00 77.94 275 VAL A N 1
ATOM 2352 C CA . VAL A 1 275 ? 10.127 13.009 -32.046 1.00 77.94 275 VAL A CA 1
ATOM 2353 C C . VAL A 1 275 ? 11.597 13.427 -32.022 1.00 77.94 275 VAL A C 1
ATOM 2355 O O . VAL A 1 275 ? 11.983 14.209 -31.154 1.00 77.94 275 VAL A O 1
ATOM 2358 N N . LEU A 1 276 ? 12.408 12.962 -32.974 1.00 78.88 276 LEU A N 1
ATOM 2359 C CA . LEU A 1 276 ? 13.823 13.337 -33.061 1.00 78.88 276 LEU A CA 1
ATOM 2360 C C . LEU A 1 276 ? 14.006 14.844 -33.246 1.00 78.88 276 LEU A C 1
ATOM 2362 O O . LEU A 1 276 ? 14.843 15.443 -32.576 1.00 78.88 276 LEU A O 1
ATOM 2366 N N . ALA A 1 277 ? 13.175 15.470 -34.080 1.00 78.50 277 ALA A N 1
ATOM 2367 C CA . ALA A 1 277 ? 13.179 16.916 -34.273 1.00 78.50 277 ALA A CA 1
ATOM 2368 C C . ALA A 1 277 ? 12.783 17.687 -32.999 1.00 78.50 277 ALA A C 1
ATOM 2370 O O . ALA A 1 277 ? 13.243 18.806 -32.783 1.00 78.50 277 ALA A O 1
ATOM 2371 N N . ARG A 1 278 ? 11.951 17.095 -32.129 1.00 78.31 278 ARG A N 1
ATOM 2372 C CA . ARG A 1 278 ? 11.523 17.702 -30.855 1.00 78.31 278 ARG A CA 1
ATOM 2373 C C . ARG A 1 278 ? 12.515 17.502 -29.706 1.00 78.31 278 ARG A C 1
ATOM 2375 O O . ARG A 1 278 ? 12.467 18.272 -28.751 1.00 78.31 278 ARG A O 1
ATOM 2382 N N . ARG A 1 279 ? 13.421 16.525 -29.785 1.00 73.31 279 ARG A N 1
ATOM 2383 C CA . ARG A 1 279 ? 14.411 16.210 -28.733 1.00 73.31 279 ARG A CA 1
ATOM 2384 C C . ARG A 1 279 ? 15.301 17.403 -28.321 1.00 73.31 279 ARG A C 1
ATOM 2386 O O . ARG A 1 279 ? 15.513 17.586 -27.124 1.00 73.31 279 ARG A O 1
ATOM 2393 N N . PRO A 1 280 ? 15.800 18.258 -29.235 1.00 71.75 280 PRO A N 1
ATOM 2394 C CA . PRO A 1 280 ? 16.553 19.452 -28.844 1.00 71.75 280 PRO A CA 1
ATOM 2395 C C . PRO A 1 280 ? 15.684 20.489 -28.119 1.00 71.75 280 PRO A C 1
ATOM 2397 O O . PRO A 1 280 ? 16.154 21.146 -27.194 1.00 71.75 280 PRO A O 1
ATOM 2400 N N . LEU A 1 281 ? 14.409 20.618 -28.505 1.00 69.00 281 LEU A N 1
ATOM 2401 C CA . LEU A 1 281 ? 13.471 21.571 -27.902 1.00 69.00 281 LEU A CA 1
ATOM 2402 C C . LEU A 1 281 ? 13.128 21.179 -26.461 1.00 69.00 281 LEU A C 1
ATOM 2404 O O . LEU A 1 281 ? 13.160 22.024 -25.570 1.00 69.00 281 LEU A O 1
ATOM 2408 N N . THR A 1 282 ? 12.884 19.891 -26.202 1.00 63.59 282 THR A N 1
ATOM 2409 C CA . THR A 1 282 ? 12.600 19.400 -24.843 1.00 63.59 282 THR A CA 1
ATOM 2410 C C . THR A 1 282 ? 13.788 19.585 -23.900 1.00 63.59 282 THR A C 1
ATOM 2412 O O . THR A 1 282 ? 13.600 19.869 -22.716 1.00 63.59 282 THR A O 1
ATOM 2415 N N . PHE A 1 283 ? 15.017 19.474 -24.413 1.00 60.97 283 PHE A N 1
ATOM 2416 C CA . PHE A 1 283 ? 16.231 19.752 -23.648 1.00 60.97 283 PHE A CA 1
ATOM 2417 C C . PHE A 1 283 ? 16.357 21.238 -23.275 1.00 60.97 283 PHE A C 1
ATOM 2419 O O . PHE A 1 283 ? 16.722 21.559 -22.142 1.00 60.97 283 PHE A O 1
ATOM 2426 N N . LEU A 1 284 ? 16.022 22.145 -24.199 1.00 60.16 284 LEU A N 1
ATOM 2427 C CA . LEU A 1 284 ? 16.041 23.591 -23.960 1.00 60.16 284 LEU A CA 1
ATOM 2428 C C . LEU A 1 284 ? 14.963 24.021 -22.951 1.00 60.16 284 LEU A C 1
ATOM 2430 O O . LEU A 1 284 ? 15.276 24.754 -22.013 1.00 60.16 284 LEU A O 1
ATOM 2434 N N . ASP A 1 285 ? 13.743 23.491 -23.066 1.00 59.97 285 ASP A N 1
ATOM 2435 C CA . ASP A 1 285 ? 12.642 23.771 -22.132 1.00 59.97 285 ASP A CA 1
ATOM 2436 C C . ASP A 1 285 ? 12.944 23.295 -20.704 1.00 59.97 285 ASP A C 1
ATOM 2438 O O . ASP A 1 285 ? 12.648 23.990 -19.729 1.00 59.97 285 ASP A O 1
ATOM 2442 N N . LYS A 1 286 ? 13.574 22.122 -20.548 1.00 59.62 286 LYS A N 1
ATOM 2443 C CA . LYS A 1 286 ? 13.994 21.609 -19.230 1.00 59.62 286 LYS A CA 1
ATOM 2444 C C . LYS A 1 286 ? 15.076 22.475 -18.588 1.00 59.62 286 LYS A C 1
ATOM 2446 O O . LYS A 1 286 ? 15.078 22.642 -17.371 1.00 59.62 286 LYS A O 1
ATOM 2451 N N . LYS A 1 287 ? 15.974 23.042 -19.396 1.00 55.72 287 LYS A N 1
ATOM 2452 C CA . LYS A 1 287 ? 17.034 23.946 -18.933 1.00 55.72 287 LYS A CA 1
ATOM 2453 C C . LYS A 1 287 ? 16.484 25.323 -18.537 1.00 55.72 287 LYS A C 1
ATOM 2455 O O . LYS A 1 287 ? 17.021 25.939 -17.622 1.00 55.72 287 LYS A O 1
ATOM 2460 N N . ALA A 1 288 ? 15.416 25.779 -19.196 1.00 52.59 288 ALA A N 1
ATOM 2461 C CA . ALA A 1 288 ? 14.739 27.044 -18.910 1.00 52.59 288 ALA A CA 1
ATOM 2462 C C . ALA A 1 288 ? 13.840 26.993 -17.657 1.00 52.59 288 ALA A C 1
ATOM 2464 O O . ALA A 1 288 ? 13.740 27.981 -16.936 1.00 52.59 288 ALA A O 1
ATOM 2465 N N . ASN A 1 289 ? 13.225 25.842 -17.363 1.00 53.25 289 ASN A N 1
ATOM 2466 C CA . ASN A 1 289 ? 12.212 25.690 -16.308 1.00 53.25 289 ASN A CA 1
ATOM 2467 C C . ASN A 1 289 ? 12.740 25.251 -14.928 1.00 53.25 289 ASN A C 1
ATOM 2469 O O . ASN A 1 289 ? 11.958 24.696 -14.166 1.00 53.25 289 ASN A O 1
ATOM 2473 N N . GLY A 1 290 ? 14.028 25.469 -14.623 1.00 50.72 290 GLY A N 1
ATOM 2474 C CA . GLY A 1 290 ? 14.673 25.289 -13.307 1.00 50.72 290 GLY A CA 1
ATOM 2475 C C . GLY A 1 290 ? 13.933 24.431 -12.259 1.00 50.72 290 GLY A C 1
ATOM 2476 O O . GLY A 1 290 ? 13.005 24.904 -11.615 1.00 50.72 290 GLY A O 1
ATOM 2477 N N . GLU A 1 291 ? 14.437 23.213 -12.029 1.00 43.75 291 GLU A N 1
ATOM 2478 C CA . GLU A 1 291 ? 14.050 22.255 -10.971 1.00 43.75 291 GLU A CA 1
ATOM 2479 C C . GLU A 1 291 ? 12.765 21.420 -11.179 1.00 43.75 291 GLU A C 1
ATOM 2481 O O . GLU A 1 291 ? 11.625 21.839 -10.973 1.00 43.75 291 GLU A O 1
ATOM 2486 N N . LEU A 1 292 ? 12.965 20.121 -11.436 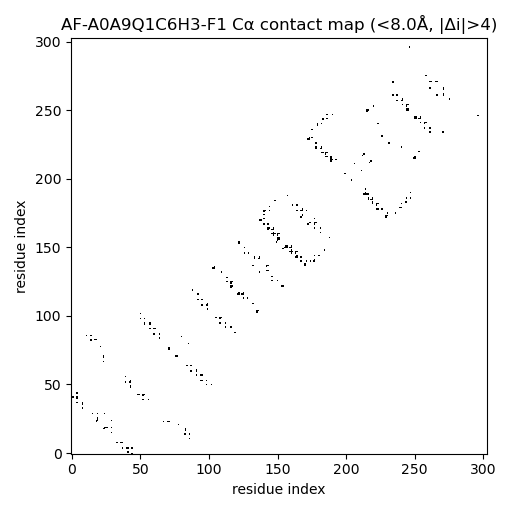1.00 44.09 292 LEU A N 1
ATOM 2487 C CA . LEU A 1 292 ? 11.958 19.088 -11.189 1.00 44.09 292 LEU A CA 1
ATOM 2488 C C . LEU A 1 292 ? 11.872 18.812 -9.680 1.00 44.09 292 LEU A C 1
ATOM 2490 O O . LEU A 1 292 ? 12.652 18.049 -9.111 1.00 44.09 292 LEU A O 1
ATOM 2494 N N . SER A 1 293 ? 10.880 19.411 -9.022 1.00 38.50 293 SER A N 1
ATOM 2495 C CA . SER A 1 293 ? 10.494 19.023 -7.663 1.00 38.50 293 SER A CA 1
ATOM 2496 C C . SER A 1 293 ? 10.047 17.550 -7.625 1.00 38.50 293 SER A C 1
ATOM 2498 O O . SER A 1 293 ? 9.114 17.132 -8.317 1.00 38.50 293 SER A O 1
ATOM 2500 N N . LEU A 1 294 ? 10.693 16.763 -6.751 1.00 42.06 294 LEU A N 1
ATOM 2501 C CA . LEU A 1 294 ? 10.469 15.323 -6.497 1.00 42.06 294 LEU A CA 1
ATOM 2502 C C . LEU A 1 294 ? 8.998 14.938 -6.243 1.00 42.06 294 LEU A C 1
ATOM 2504 O O . LEU A 1 294 ? 8.637 13.766 -6.331 1.00 42.06 294 LEU A O 1
ATOM 2508 N N . HIS A 1 295 ? 8.141 15.911 -5.935 1.00 38.31 295 HIS A N 1
ATOM 2509 C CA . HIS A 1 295 ? 6.738 15.692 -5.610 1.00 38.31 295 HIS A CA 1
ATOM 2510 C C . HIS A 1 295 ? 5.841 15.404 -6.828 1.00 38.31 295 HIS A C 1
ATOM 2512 O O . HIS A 1 295 ? 4.743 14.886 -6.644 1.00 38.31 295 HIS A O 1
ATOM 2518 N N . LYS A 1 296 ? 6.275 15.703 -8.062 1.00 41.31 296 LYS A N 1
ATOM 2519 C CA . LYS A 1 296 ? 5.439 15.540 -9.272 1.00 41.31 296 LYS A CA 1
ATOM 2520 C C . LYS A 1 296 ? 5.614 14.212 -10.016 1.00 41.31 296 LYS A C 1
ATOM 2522 O O . LYS A 1 296 ? 4.683 13.795 -10.691 1.00 41.31 296 LYS A O 1
ATOM 2527 N N . ILE A 1 297 ? 6.743 13.519 -9.854 1.00 46.22 297 ILE A N 1
ATOM 2528 C CA . ILE A 1 297 ? 7.109 12.339 -10.673 1.00 46.22 297 ILE A CA 1
ATOM 2529 C C . ILE A 1 297 ? 6.190 11.124 -10.408 1.00 46.22 297 ILE A C 1
ATOM 2531 O O . ILE A 1 297 ? 6.065 10.230 -11.238 1.00 46.22 297 ILE A O 1
ATOM 2535 N N . TRP A 1 298 ? 5.483 11.111 -9.273 1.00 42.31 298 TRP A N 1
ATOM 2536 C CA . TRP A 1 298 ? 4.647 9.982 -8.842 1.00 42.31 298 TRP A CA 1
ATOM 2537 C C . TRP A 1 298 ? 3.203 10.335 -8.473 1.00 42.31 298 TRP A C 1
ATOM 2539 O O . TRP A 1 298 ? 2.433 9.441 -8.117 1.00 42.31 298 TRP A O 1
ATOM 2549 N N . ASN A 1 299 ? 2.804 11.604 -8.593 1.00 34.59 299 ASN A N 1
ATOM 2550 C CA . ASN A 1 299 ? 1.439 12.048 -8.303 1.00 34.59 299 ASN A CA 1
ATOM 2551 C C . ASN A 1 299 ? 0.536 11.926 -9.540 1.00 34.59 299 ASN A C 1
ATOM 2553 O O . ASN A 1 299 ? -0.132 12.876 -9.936 1.00 34.59 299 ASN A O 1
ATOM 2557 N N . HIS A 1 300 ? 0.481 10.729 -10.125 1.00 36.38 300 HIS A N 1
ATOM 2558 C CA . HIS A 1 300 ? -0.747 10.283 -10.769 1.00 36.38 300 HIS A CA 1
ATOM 2559 C C . HIS A 1 300 ? -1.428 9.309 -9.812 1.00 36.38 300 HIS A C 1
ATOM 2561 O O . HIS A 1 300 ? -0.805 8.323 -9.398 1.00 36.38 300 HIS A O 1
ATOM 2567 N N . PRO A 1 301 ? -2.671 9.590 -9.395 1.00 27.56 301 PRO A N 1
ATOM 2568 C CA . PRO A 1 301 ? -3.399 8.635 -8.594 1.00 27.56 301 PRO A CA 1
ATOM 2569 C C . PRO A 1 301 ? -3.542 7.312 -9.363 1.00 27.56 301 PRO A C 1
ATOM 2571 O O . PRO A 1 301 ? -3.641 7.323 -10.588 1.00 27.56 301 PRO A O 1
ATOM 2574 N N . PRO A 1 302 ? -3.573 6.159 -8.675 1.00 33.88 302 PRO A N 1
ATOM 2575 C CA . PRO A 1 302 ? -3.792 4.864 -9.314 1.00 33.88 302 PRO A CA 1
ATOM 2576 C C . PRO A 1 302 ? -5.245 4.656 -9.786 1.00 33.88 302 PRO A C 1
ATOM 2578 O O . PRO A 1 302 ? -5.624 3.513 -10.043 1.00 33.88 302 PRO A O 1
ATOM 2581 N N . TRP A 1 303 ? -6.056 5.717 -9.857 1.00 40.75 303 TRP A N 1
ATOM 2582 C CA . TRP A 1 303 ? -7.432 5.687 -10.345 1.00 40.75 303 TRP A CA 1
ATOM 2583 C C . TRP A 1 303 ? -7.562 6.458 -11.653 1.00 40.75 303 TRP A C 1
ATOM 2585 O O . TRP A 1 303 ? -7.242 7.669 -11.660 1.00 40.75 303 TRP A O 1
#

pLDDT: mean 83.45, std 13.03, range [27.56, 96.25]

Organism: Holothuria leucospilota (NCBI:txid206669)

Secondary structure (DSSP, 8-state):
-HHHHHHHHHTTHHHHHHHHHTTSS-HHHHHHHHHHHHHHHHHHTSSS--HHHHHHHHHHHHHHHHHHHHHHHHHT--TTHHHHHHHHHHHHHHHHHHHHHH-TT-HHHHHHHHHHHHHTT-HHHHHHHHHHHHHH-TT-HHHHHHHHHHHHHTT--HHHHHHHHHHHHHH-TT-HHHHHHHHHHHHHHHHHHHHHHHHHGGG--PPPHHHHHHHTTHHHHHHHHHHHHHS-S-HHHHHHHHHHHTTSGGGHHHHHHHHHHHHHH-TT-HHHHHHHHHHHHHHHHHHHT----TTSTT-S---

Nearest PDB structures (foldseek):
  7mq8-assembly1_LP  TM=9.198E-01  e=3.029E-17  Homo sapiens
  7mqa-assembly1_LP  TM=9.253E-01  e=7.055E-17  Homo sapiens
  5oql-assembly1_E  TM=8.291E-01  e=1.719E-08  Thermochaetoides thermophila DSM 1495
  5gap-assembly1_J  TM=5.401E-01  e=1.274E-03  Saccharomyces cerevisiae
  8tau-assembly1_Y  TM=2.970E-01  e=3.429E-02  Homo sapiens

Solvent-accessible surface area (backbone atoms only — not comparable to full-atom values): 17258 Å² total; per-residue (Å²): 110,67,68,63,44,52,54,58,51,58,74,44,44,69,48,53,54,47,37,44,76,70,64,78,40,53,73,68,55,48,53,49,50,52,57,50,51,52,53,45,45,57,55,58,63,38,97,70,70,58,72,64,57,53,50,54,45,44,49,52,54,50,52,51,51,52,48,51,54,53,50,30,65,72,72,71,58,68,82,63,47,66,63,43,52,47,53,53,51,53,48,46,52,52,51,48,52,53,49,44,70,76,43,68,84,48,60,67,60,54,52,53,46,52,52,50,33,57,80,69,72,38,60,76,57,46,57,56,45,46,61,52,49,46,70,73,50,62,87,44,69,67,60,44,53,52,48,24,50,49,29,39,76,74,66,69,34,59,68,62,19,49,54,43,46,56,54,43,39,74,78,41,63,78,42,62,71,58,51,53,51,49,31,52,51,40,43,51,51,19,50,53,50,46,54,52,44,64,61,47,55,78,67,76,68,88,78,54,72,68,57,57,41,42,52,57,28,51,64,26,54,52,47,50,57,53,43,40,75,59,52,69,89,47,62,73,61,55,50,50,50,41,57,57,34,70,76,44,89,77,30,56,72,57,38,51,52,54,54,52,53,43,48,72,77,38,70,90,41,69,70,51,56,56,50,61,70,42,51,66,54,55,55,51,53,59,67,70,60,68,76,87,61,84,75,63,87,68,71,65,71,101,117

InterPro domains:
  IPR003107 HAT (Half-A-TPR) repeat [SM00386] (87-119)
  IPR003107 HAT (Half-A-TPR) repeat [SM00386] (121-153)
  IPR003107 HAT (Half-A-TPR) repeat [SM00386] (156-188)
  IPR011990 Tetratricopeptide-like helical domain superfamily [G3DSA:1.25.40.10] (29-215)
  IPR011990 Tetratricopeptide-like helical domain superfamily [SSF48452] (24-189)
  IPR013949 U3 small nucleolar RNA-associated protein 6 [PTHR23271] (1-283)
  IPR055347 U3 small nucleolar RNA-associated protein 6, N-terminal [PF08640] (9-89)

Radius of gyration: 25.89 Å; Cα contacts (8 Å, |Δi|>4): 191; chains: 1; bounding box: 63×46×77 Å

Foldseek 3Di:
DVVVLVVVLVLCVVLLVVCPVLVLDDPVVSVVVSVVSSVLSVQCVDPDHDLVSLVVVLVVLVVVLVSSVVSCVVVVDCPCVCVNNVSSLVVSLVSLVVSCVVCVPDVVSLVVSLVSCVVVVVLVVNLVSLVSNCVSPVPDLLSLLVSLVSCCPRVVDNPVSLVSLVVSCVVVVLDLVSLLSNLLSLLVVLVVLVVVVVVCVVVDDDDDPVNVCSNLSVVSLVSLVSNCVSPVPDPVSLVSSLVSLVVDDSPPVVNVVSLVSLCVRPVPDPVSVVVVVCVVVVVVVVVVPPDDDPVPSPPDPSD

Sequence (303 aa):
MAEYVHRNLEETLPELEQLERVGLFSRDEIKSIIKRRTAHEYRMNRLKNDKEDFLKYIEYEKDLLNLIKKRRKKIKYYFKETDIEHAIVVRIQRLYRRLCTLFPHDLTIWLSHIRFLHEWNRMSRLSQLFTKLLKVNSRIPGLWILAAKTQLEYNNNPDDARRLLLRALRHHPNSQKLWTEYFRMELLHAYKLNKRMAILQQSQMSLEEDEASLLKGKLAKLVYKSALKAIPDNIQFRLQFAKISEEFDFTRDITDEIYDDLLADHPDKELTWNVLARRPLTFLDKKANGELSLHKIWNHPPW